Protein AF-A0A4Q4SYG2-F1 (afdb_monomer)

pLDDT: mean 74.65, std 12.67, range [45.31, 91.06]

Radius of gyration: 22.31 Å; Cα contacts (8 Å, |Δi|>4): 88; chains: 1; bounding box: 59×44×61 Å

Mean predicted aligned error: 13.7 Å

InterPro domains:
  IPR008509 Molybdate-anion transporter [PF05631] (95-233)
  IPR008509 Molybdate-anion transporter [PTHR23516] (96-233)
  IPR036259 MFS transporter superfamily [G3DSA:1.20.1250.20] (121-235)

Structure (mmCIF, N/CA/C/O backbone):
data_AF-A0A4Q4SYG2-F1
#
_entry.id   AF-A0A4Q4SYG2-F1
#
loop_
_atom_site.group_PDB
_atom_site.id
_atom_site.type_symbol
_atom_site.label_atom_id
_atom_site.label_alt_id
_atom_site.label_comp_id
_atom_site.label_asym_id
_atom_site.label_entity_id
_atom_site.label_seq_id
_atom_site.pdbx_PDB_ins_code
_atom_site.Cartn_x
_atom_site.Cartn_y
_atom_site.Cartn_z
_atom_site.occupancy
_atom_site.B_iso_or_equiv
_atom_site.auth_seq_id
_atom_site.auth_comp_id
_atom_site.auth_asym_id
_atom_site.auth_atom_id
_atom_site.pdbx_PDB_model_num
ATOM 1 N N . MET A 1 1 ? 4.544 -5.107 32.831 1.00 51.09 1 MET A N 1
ATOM 2 C CA . MET A 1 1 ? 4.918 -3.850 32.145 1.00 51.09 1 MET A CA 1
ATOM 3 C C . MET A 1 1 ? 6.385 -3.857 31.711 1.00 51.09 1 MET A C 1
ATOM 5 O O . MET A 1 1 ? 6.622 -3.696 30.524 1.00 51.09 1 MET A O 1
ATOM 9 N N . GLU A 1 2 ? 7.340 -4.154 32.603 1.00 59.34 2 GLU A N 1
ATOM 10 C CA . GLU A 1 2 ? 8.792 -4.247 32.305 1.00 59.34 2 GLU A CA 1
ATOM 11 C C . GLU A 1 2 ? 9.149 -5.135 31.091 1.00 59.34 2 GLU A C 1
ATOM 13 O O . GLU A 1 2 ? 9.908 -4.727 30.220 1.00 59.34 2 GLU A O 1
ATOM 18 N N . PHE A 1 3 ? 8.540 -6.322 30.969 1.00 60.56 3 PHE A N 1
ATOM 19 C CA . PHE A 1 3 ? 8.830 -7.277 29.885 1.00 60.56 3 PHE A CA 1
ATOM 20 C C . PHE A 1 3 ? 8.560 -6.725 28.472 1.00 60.56 3 PHE A C 1
ATOM 22 O O . PHE A 1 3 ? 9.329 -6.970 27.545 1.00 60.56 3 PHE A O 1
ATOM 29 N N . TYR A 1 4 ? 7.485 -5.948 28.305 1.00 52.03 4 TYR A N 1
ATOM 30 C CA . TYR A 1 4 ? 7.129 -5.358 27.011 1.00 52.03 4 TYR A CA 1
ATOM 31 C C . TYR A 1 4 ? 8.027 -4.176 26.657 1.00 52.03 4 TYR A C 1
ATOM 33 O O . TYR A 1 4 ? 8.391 -4.028 25.494 1.00 52.03 4 TYR A O 1
ATOM 41 N N . GLN A 1 5 ? 8.429 -3.373 27.648 1.00 62.12 5 GLN A N 1
ATOM 42 C CA . GLN A 1 5 ? 9.393 -2.301 27.414 1.00 62.12 5 GLN A CA 1
ATOM 43 C C . GLN A 1 5 ? 10.761 -2.860 27.026 1.00 62.12 5 GLN A C 1
ATOM 45 O O . GLN A 1 5 ? 11.327 -2.408 26.037 1.00 62.12 5 GLN A O 1
ATOM 50 N N . VAL A 1 6 ? 11.237 -3.908 27.706 1.00 80.62 6 VAL A N 1
ATOM 51 C CA . VAL A 1 6 ? 12.494 -4.584 27.350 1.00 80.62 6 VAL A CA 1
ATOM 52 C C . VAL A 1 6 ? 12.435 -5.158 25.932 1.00 80.62 6 VAL A C 1
ATOM 54 O O . VAL A 1 6 ? 13.347 -4.911 25.146 1.00 80.62 6 VAL A O 1
ATOM 57 N N . ASN A 1 7 ? 11.353 -5.849 25.554 1.00 64.44 7 ASN A N 1
ATOM 58 C CA . ASN A 1 7 ? 11.200 -6.365 24.189 1.00 64.44 7 ASN A CA 1
ATOM 59 C C . ASN A 1 7 ? 11.164 -5.250 23.139 1.00 64.44 7 ASN A C 1
ATOM 61 O O . ASN A 1 7 ? 11.813 -5.380 22.104 1.00 64.44 7 ASN A O 1
ATOM 65 N N . LEU A 1 8 ? 10.462 -4.144 23.405 1.00 69.75 8 LEU A N 1
ATOM 66 C CA . LEU A 1 8 ? 10.422 -2.990 22.506 1.00 69.75 8 LEU A CA 1
ATOM 67 C C . LEU A 1 8 ? 11.820 -2.373 22.336 1.00 69.75 8 LEU A C 1
ATOM 69 O O . LEU A 1 8 ? 12.249 -2.126 21.212 1.00 69.75 8 LEU A O 1
ATOM 73 N N . THR A 1 9 ? 12.562 -2.170 23.429 1.00 86.38 9 THR A N 1
ATOM 74 C CA . THR A 1 9 ? 13.923 -1.613 23.393 1.00 86.38 9 THR A CA 1
ATOM 75 C C . THR A 1 9 ? 14.886 -2.535 22.650 1.00 86.38 9 THR A C 1
ATOM 77 O O . THR A 1 9 ? 15.693 -2.062 21.848 1.00 86.38 9 THR A O 1
ATOM 80 N N . VAL A 1 10 ? 14.776 -3.850 22.843 1.00 88.06 10 VAL A N 1
ATOM 81 C CA . VAL A 1 10 ? 15.576 -4.838 22.108 1.00 88.06 10 VAL A CA 1
ATOM 82 C C . VAL A 1 10 ? 15.231 -4.812 20.619 1.00 88.06 10 VAL A C 1
ATOM 84 O O . VAL A 1 10 ? 16.135 -4.772 19.788 1.00 88.06 10 VAL A O 1
ATOM 87 N N . LEU A 1 11 ? 13.947 -4.754 20.254 1.00 73.12 11 LEU A N 1
ATOM 88 C CA . LEU A 1 11 ? 13.542 -4.705 18.848 1.00 73.12 11 LEU A CA 1
ATOM 89 C C . LEU A 1 11 ? 14.015 -3.418 18.164 1.00 73.12 11 LEU A C 1
ATOM 91 O O . LEU A 1 11 ? 14.523 -3.472 17.046 1.00 73.12 11 LEU A O 1
ATOM 95 N N . VAL A 1 12 ? 13.880 -2.268 18.828 1.00 86.50 12 VAL A N 1
ATOM 96 C CA . VAL A 1 12 ? 14.303 -0.966 18.291 1.00 86.50 12 VAL A CA 1
ATOM 97 C C . VAL A 1 12 ? 15.818 -0.920 18.116 1.00 86.50 12 VAL A C 1
ATOM 99 O O . VAL A 1 12 ? 16.297 -0.502 17.063 1.00 86.50 12 VAL A O 1
ATOM 102 N N . THR A 1 13 ? 16.583 -1.400 19.098 1.00 89.12 13 THR A N 1
ATOM 103 C CA . THR A 1 13 ? 18.052 -1.440 19.006 1.00 89.12 13 THR A CA 1
ATOM 104 C C . THR A 1 13 ? 18.533 -2.436 17.950 1.00 89.12 13 THR A C 1
ATOM 106 O O . THR A 1 13 ? 19.443 -2.110 17.191 1.00 89.12 13 THR A O 1
ATOM 109 N N . ALA A 1 14 ? 17.885 -3.597 17.814 1.00 83.94 14 ALA A N 1
ATOM 110 C CA . ALA A 1 14 ? 18.192 -4.572 16.769 1.00 83.94 14 ALA A CA 1
ATOM 111 C C . ALA A 1 14 ? 17.875 -4.045 15.359 1.00 83.94 14 ALA A C 1
ATOM 113 O O . ALA A 1 14 ? 18.695 -4.195 14.455 1.00 83.94 14 ALA A O 1
ATOM 114 N N . ASN A 1 15 ? 16.728 -3.384 15.164 1.00 73.44 15 ASN A N 1
ATOM 115 C CA . ASN A 1 15 ? 16.368 -2.786 13.874 1.00 73.44 15 ASN A CA 1
ATOM 116 C C . ASN A 1 15 ? 17.287 -1.610 13.522 1.00 73.44 15 ASN A C 1
ATOM 118 O O . ASN A 1 15 ? 17.758 -1.526 12.390 1.00 73.44 15 ASN A O 1
ATOM 122 N N . ALA A 1 16 ? 17.615 -0.747 14.489 1.00 86.00 16 ALA A N 1
ATOM 123 C CA . ALA A 1 16 ? 18.576 0.338 14.290 1.00 86.00 16 ALA A CA 1
ATOM 124 C C . ALA A 1 16 ? 19.977 -0.197 13.949 1.00 86.00 16 ALA A C 1
ATOM 126 O O . ALA A 1 16 ? 20.642 0.331 13.058 1.00 86.00 16 ALA A O 1
ATOM 127 N N . TYR A 1 17 ? 20.407 -1.279 14.607 1.00 88.38 17 TYR A N 1
ATOM 128 C CA . TYR A 1 17 ? 21.672 -1.951 14.318 1.00 88.38 17 TYR A CA 1
ATOM 129 C C . TYR A 1 17 ? 21.686 -2.582 12.924 1.00 88.38 17 TYR A C 1
ATOM 131 O O . TYR A 1 17 ? 22.654 -2.406 12.188 1.00 88.38 17 TYR A O 1
ATOM 139 N N . LEU A 1 18 ? 20.615 -3.274 12.528 1.00 79.69 18 LEU A N 1
ATOM 140 C CA . LEU A 1 18 ? 20.487 -3.853 11.190 1.00 79.69 18 LEU A CA 1
ATOM 141 C C . LEU A 1 18 ? 20.490 -2.777 10.105 1.00 79.69 18 LEU A C 1
ATOM 143 O O . LEU A 1 18 ? 21.159 -2.948 9.091 1.00 79.69 18 LEU A O 1
ATOM 147 N N . LEU A 1 19 ? 19.815 -1.652 10.338 1.00 77.12 19 LEU A N 1
ATOM 148 C CA . LEU A 1 19 ? 19.775 -0.528 9.405 1.00 77.12 19 LEU A CA 1
ATOM 149 C C . LEU A 1 19 ? 21.152 0.146 9.287 1.00 77.12 19 LEU A C 1
ATOM 151 O O . LEU A 1 19 ? 21.619 0.418 8.180 1.00 77.12 19 LEU A O 1
ATOM 155 N N . TYR A 1 20 ? 21.863 0.316 10.407 1.00 83.38 20 TYR A N 1
ATOM 156 C CA . TYR A 1 20 ? 23.254 0.778 10.422 1.00 83.38 20 TYR A CA 1
ATOM 157 C C . TYR A 1 20 ? 24.200 -0.199 9.701 1.00 83.38 20 TYR A C 1
ATOM 159 O O . TYR A 1 20 ? 25.066 0.206 8.920 1.00 83.38 20 TYR A O 1
ATOM 167 N N . TRP A 1 21 ? 24.021 -1.501 9.915 1.00 76.81 21 TRP A N 1
ATOM 168 C CA . TRP A 1 21 ? 24.811 -2.545 9.269 1.00 76.81 21 TRP A CA 1
ATOM 169 C C . TRP A 1 21 ? 24.549 -2.614 7.761 1.00 76.81 21 TRP A C 1
ATOM 171 O O . TRP A 1 21 ? 25.478 -2.735 6.967 1.00 76.81 21 TRP A O 1
ATOM 181 N N . GLN A 1 22 ? 23.296 -2.461 7.340 1.00 78.44 22 GLN A N 1
ATOM 182 C CA . GLN A 1 22 ? 22.918 -2.428 5.932 1.00 78.44 22 GLN A CA 1
ATOM 183 C C . GLN A 1 22 ? 23.476 -1.182 5.233 1.00 78.44 22 GLN A C 1
ATOM 185 O O . GLN A 1 22 ? 23.993 -1.288 4.122 1.00 78.44 22 GLN A O 1
ATOM 190 N N . HIS A 1 23 ? 23.472 -0.027 5.906 1.00 72.50 23 HIS A N 1
ATOM 191 C CA . HIS A 1 23 ? 24.075 1.204 5.390 1.00 72.50 23 HIS A CA 1
ATOM 192 C C . HIS A 1 23 ? 25.607 1.094 5.264 1.00 72.50 23 HIS A C 1
ATOM 194 O O . HIS A 1 23 ? 26.197 1.549 4.287 1.00 72.50 23 HIS A O 1
ATOM 200 N N . THR A 1 24 ? 26.268 0.434 6.218 1.00 69.44 24 THR A N 1
ATOM 201 C CA . THR A 1 24 ? 27.732 0.233 6.201 1.00 69.44 24 THR A CA 1
ATOM 202 C C . THR A 1 24 ? 28.194 -0.896 5.275 1.00 69.44 24 THR A C 1
ATOM 204 O O . THR A 1 24 ? 29.362 -0.925 4.877 1.00 69.44 24 THR A O 1
ATOM 207 N N . LYS A 1 25 ? 27.307 -1.825 4.902 1.00 60.25 25 LYS A N 1
ATOM 208 C CA . LYS A 1 25 ? 27.590 -2.873 3.911 1.00 60.25 25 LYS A CA 1
ATOM 209 C C . LYS A 1 25 ? 27.280 -2.411 2.484 1.00 60.25 25 LYS A C 1
ATOM 211 O O . LYS A 1 25 ? 28.097 -2.642 1.601 1.00 60.25 25 LYS A O 1
ATOM 216 N N . GLY A 1 26 ? 26.199 -1.651 2.287 1.00 48.34 26 GLY A N 1
ATOM 217 C CA . GLY A 1 26 ? 25.858 -1.038 0.997 1.00 48.34 26 GLY A CA 1
ATOM 218 C C . GLY A 1 26 ? 26.897 -0.029 0.491 1.00 48.34 26 GLY A C 1
ATOM 219 O O . GLY A 1 26 ? 27.060 0.124 -0.718 1.00 48.34 26 GLY A O 1
ATOM 220 N N . GLY A 1 27 ? 27.662 0.603 1.391 1.00 52.47 27 GLY A N 1
ATOM 221 C CA . GLY A 1 27 ? 28.794 1.457 1.013 1.00 52.47 27 GLY A CA 1
ATOM 222 C C . GLY A 1 27 ? 29.938 0.702 0.325 1.00 52.47 27 GLY A C 1
ATOM 223 O O . GLY A 1 27 ? 30.494 1.209 -0.640 1.00 52.47 27 GLY A O 1
ATOM 224 N N . ARG A 1 28 ? 30.241 -0.536 0.746 1.00 51.88 28 ARG A N 1
ATOM 225 C CA . ARG A 1 28 ? 31.356 -1.329 0.189 1.00 51.88 28 ARG A CA 1
ATOM 226 C C . ARG A 1 28 ? 31.071 -1.884 -1.208 1.00 51.88 28 ARG A C 1
ATOM 228 O O . ARG A 1 28 ? 31.974 -1.912 -2.038 1.00 51.88 28 ARG A O 1
ATOM 235 N N . ASP A 1 29 ? 29.822 -2.256 -1.481 1.00 51.22 29 ASP A N 1
ATOM 236 C CA . ASP A 1 29 ? 29.404 -2.712 -2.815 1.00 51.22 29 ASP A CA 1
ATOM 237 C C . ASP A 1 29 ? 29.303 -1.533 -3.805 1.00 51.22 29 ASP A C 1
ATOM 239 O O . ASP A 1 29 ? 29.643 -1.665 -4.980 1.00 51.22 29 ASP A O 1
ATOM 243 N N . THR A 1 30 ? 28.915 -0.350 -3.308 1.00 51.22 30 THR A N 1
ATOM 244 C CA . THR A 1 30 ? 28.865 0.894 -4.094 1.00 51.22 30 THR A CA 1
ATOM 245 C C . THR A 1 30 ? 30.270 1.382 -4.457 1.00 51.22 30 THR A C 1
ATOM 247 O O . THR A 1 30 ? 30.496 1.771 -5.596 1.00 51.22 30 THR A O 1
ATOM 250 N N . GLU A 1 31 ? 31.237 1.315 -3.539 1.00 50.56 31 GLU A N 1
ATOM 251 C CA . GLU A 1 31 ? 32.626 1.734 -3.787 1.00 50.56 31 GLU A CA 1
ATOM 252 C C . GLU A 1 31 ? 33.322 0.839 -4.829 1.00 50.56 31 GLU A C 1
ATOM 254 O O . GLU A 1 31 ? 34.005 1.348 -5.714 1.00 50.56 31 GLU A O 1
ATOM 259 N N . SER A 1 32 ? 33.055 -0.475 -4.823 1.00 47.28 32 SER A N 1
ATOM 260 C CA . SER A 1 32 ? 33.573 -1.397 -5.848 1.00 47.28 32 SER A CA 1
ATOM 261 C C . SER A 1 32 ? 32.922 -1.199 -7.226 1.00 47.28 32 SER A C 1
ATOM 263 O O . SER A 1 32 ? 33.597 -1.363 -8.237 1.00 47.28 32 SER A O 1
ATOM 265 N N . GLN A 1 33 ? 31.637 -0.821 -7.292 1.00 48.00 33 GLN A N 1
ATOM 266 C CA . GLN A 1 33 ? 30.972 -0.467 -8.556 1.00 48.00 33 GLN A CA 1
ATOM 267 C C . GLN A 1 33 ? 31.364 0.923 -9.074 1.00 48.00 33 GLN A C 1
ATOM 269 O O . GLN A 1 33 ? 31.366 1.141 -10.284 1.00 48.00 33 GLN A O 1
ATOM 274 N N . LEU A 1 34 ? 31.692 1.875 -8.195 1.00 52.06 34 LEU A N 1
ATOM 275 C CA . LEU A 1 34 ? 32.121 3.219 -8.589 1.00 52.06 34 LEU A CA 1
ATOM 276 C C . LEU A 1 34 ? 33.483 3.195 -9.296 1.00 52.06 34 LEU A C 1
ATOM 278 O O . LEU A 1 34 ? 33.629 3.893 -10.296 1.00 52.06 34 LEU A O 1
ATOM 282 N N . VAL A 1 35 ? 34.412 2.336 -8.857 1.00 53.38 35 VAL A N 1
ATOM 283 C CA . VAL A 1 35 ? 35.743 2.175 -9.476 1.00 53.38 35 VAL A CA 1
ATOM 284 C C . VAL A 1 35 ? 35.659 1.561 -10.883 1.00 53.38 35 VAL A C 1
ATOM 286 O O . VAL A 1 35 ? 36.328 2.041 -11.795 1.00 53.38 35 VAL A O 1
ATOM 289 N N . ASP A 1 36 ? 34.780 0.577 -11.113 1.00 47.84 36 ASP A N 1
ATOM 290 C CA . ASP A 1 36 ? 34.561 0.004 -12.458 1.00 47.84 36 ASP A CA 1
ATOM 291 C C . ASP A 1 36 ? 33.771 0.948 -13.384 1.00 47.84 36 ASP A C 1
ATOM 293 O O . ASP A 1 36 ? 33.912 0.923 -14.608 1.00 47.84 36 ASP A O 1
ATOM 297 N N . SER A 1 37 ? 32.936 1.814 -12.807 1.00 46.69 37 SER A N 1
ATOM 298 C CA . SER A 1 37 ? 32.061 2.723 -13.546 1.00 46.69 37 SER A CA 1
ATOM 299 C C . SER A 1 37 ? 32.704 4.091 -13.835 1.00 46.69 37 SER A C 1
ATOM 301 O O . SER A 1 37 ? 32.174 4.849 -14.652 1.00 46.69 37 SER A O 1
ATOM 303 N N . GLU A 1 38 ? 33.821 4.443 -13.191 1.00 47.41 38 GLU A N 1
ATOM 304 C CA . GLU A 1 38 ? 34.594 5.667 -13.473 1.00 47.41 38 GLU A CA 1
ATOM 305 C C . GLU A 1 38 ? 35.267 5.631 -14.852 1.00 47.41 38 GLU A C 1
ATOM 307 O O . GLU A 1 38 ? 35.451 6.675 -15.472 1.00 47.41 38 GLU A O 1
ATOM 312 N N . ASN A 1 39 ? 35.548 4.438 -15.386 1.00 47.34 39 ASN A N 1
ATOM 313 C CA . ASN A 1 39 ? 36.277 4.296 -16.646 1.00 47.34 39 ASN A CA 1
ATOM 314 C C . ASN A 1 39 ? 35.406 4.443 -17.911 1.00 47.34 39 ASN A C 1
ATOM 316 O O . ASN A 1 39 ? 35.956 4.448 -19.012 1.00 47.34 39 ASN A O 1
ATOM 320 N N . HIS A 1 40 ? 34.069 4.560 -17.800 1.00 49.78 40 HIS A N 1
ATOM 321 C CA . HIS A 1 40 ? 33.210 4.531 -18.997 1.00 49.78 40 HIS A CA 1
ATOM 322 C C . HIS A 1 40 ? 31.978 5.451 -19.065 1.00 49.78 40 HIS A C 1
ATOM 324 O O . HIS A 1 40 ? 31.253 5.369 -20.052 1.00 49.78 40 HIS A O 1
ATOM 330 N N . GLY A 1 41 ? 31.701 6.352 -18.117 1.00 45.31 41 GLY A N 1
ATOM 331 C CA . GLY A 1 41 ? 30.428 7.091 -18.189 1.00 45.31 41 GLY A CA 1
ATOM 332 C C . GLY A 1 41 ? 30.350 8.343 -17.339 1.00 45.31 41 GLY A C 1
ATOM 333 O O . GLY A 1 41 ? 29.711 8.333 -16.290 1.00 45.31 41 GLY A O 1
ATOM 334 N N . VAL A 1 42 ? 30.974 9.426 -17.799 1.00 49.91 42 VAL A N 1
ATOM 335 C CA . VAL A 1 42 ? 30.906 10.730 -17.118 1.00 49.91 42 VAL A CA 1
ATOM 336 C C . VAL A 1 42 ? 29.753 11.603 -17.645 1.00 49.91 42 VAL A C 1
ATOM 338 O O . VAL A 1 42 ? 29.268 12.450 -16.905 1.00 49.91 42 VAL A O 1
ATOM 341 N N . GLU A 1 43 ? 29.212 11.346 -18.843 1.00 48.34 43 GLU A N 1
ATOM 342 C CA . GLU A 1 43 ? 28.102 12.151 -19.398 1.00 48.34 43 GLU A CA 1
ATOM 343 C C . GLU A 1 43 ? 26.697 11.525 -19.236 1.00 48.34 43 GLU A C 1
ATOM 345 O O . GLU A 1 43 ? 25.726 12.264 -19.128 1.00 48.34 43 GLU A O 1
ATOM 350 N N . ASP A 1 44 ? 26.563 10.198 -19.100 1.00 53.59 44 ASP A N 1
ATOM 351 C CA . ASP A 1 44 ? 25.251 9.505 -19.102 1.00 53.59 44 ASP A CA 1
ATOM 352 C C . ASP A 1 44 ? 24.630 9.303 -17.692 1.00 53.59 44 ASP A C 1
ATOM 354 O O . ASP A 1 44 ? 23.419 9.170 -17.517 1.00 53.59 44 ASP A O 1
ATOM 358 N N . LYS A 1 45 ? 25.432 9.336 -16.616 1.00 54.66 45 LYS A N 1
ATOM 359 C CA . LYS A 1 45 ? 24.949 9.027 -15.249 1.00 54.66 45 LYS A CA 1
ATOM 360 C C . LYS A 1 45 ? 23.948 10.047 -14.697 1.00 54.66 45 LYS A C 1
ATOM 362 O O . LYS A 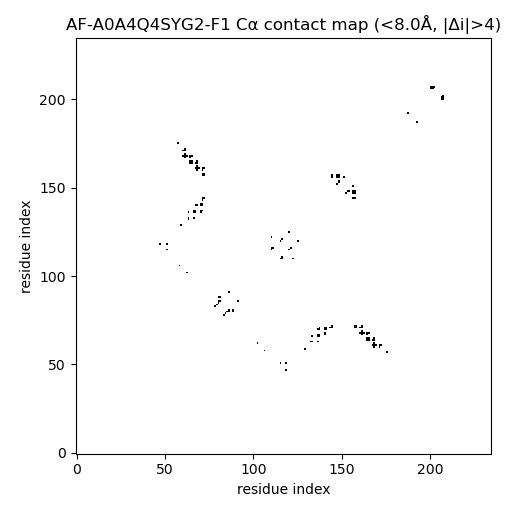1 45 ? 23.041 9.678 -13.947 1.00 54.66 45 LYS A O 1
ATOM 367 N N . GLY A 1 46 ? 24.098 11.328 -15.038 1.00 56.56 46 GLY A N 1
ATOM 368 C CA . GLY A 1 46 ? 23.240 12.398 -14.516 1.00 56.56 46 GLY A CA 1
ATOM 369 C C . GLY A 1 46 ? 21.777 12.256 -14.949 1.00 56.56 46 GLY A C 1
ATOM 370 O O . GLY A 1 46 ? 20.865 12.456 -14.140 1.00 56.56 46 GLY A O 1
ATOM 371 N N . GLU A 1 47 ? 21.557 11.842 -16.197 1.00 59.03 47 GLU A N 1
ATOM 372 C CA . GLU A 1 47 ? 20.228 11.698 -16.791 1.00 59.03 47 GLU A CA 1
ATOM 373 C C . GLU A 1 47 ? 19.484 10.477 -16.228 1.00 59.03 47 GLU A C 1
ATOM 375 O O . GLU A 1 47 ? 18.321 10.584 -15.816 1.00 59.03 47 GLU A O 1
ATOM 380 N N . HIS A 1 48 ? 20.180 9.344 -16.070 1.00 61.81 48 HIS A N 1
ATOM 381 C CA . HIS A 1 48 ? 19.616 8.138 -15.451 1.00 61.81 48 HIS A CA 1
ATOM 382 C C . HIS A 1 48 ? 19.261 8.345 -13.975 1.00 61.81 48 HIS A C 1
ATOM 384 O O . HIS A 1 48 ? 18.190 7.928 -13.524 1.00 61.81 48 HIS A O 1
ATOM 390 N N . HIS A 1 49 ? 20.105 9.043 -13.205 1.00 63.69 49 HIS A N 1
ATOM 391 C CA . HIS A 1 49 ? 19.821 9.342 -11.797 1.00 63.69 49 HIS A CA 1
ATOM 392 C C . HIS A 1 49 ? 18.622 10.283 -11.618 1.00 63.69 49 HIS A C 1
ATOM 394 O O . HIS A 1 49 ? 17.799 10.062 -10.720 1.00 63.69 49 HIS A O 1
ATOM 400 N N . ALA A 1 50 ? 18.493 11.306 -12.466 1.00 67.00 50 ALA A N 1
ATOM 401 C CA . ALA A 1 50 ? 17.366 12.233 -12.428 1.00 67.00 50 ALA A CA 1
ATOM 402 C C . ALA A 1 50 ? 16.049 11.545 -12.822 1.00 67.00 50 ALA A C 1
ATOM 404 O O . ALA A 1 50 ? 15.040 11.697 -12.126 1.00 67.00 50 ALA A O 1
ATOM 405 N N . THR A 1 51 ? 16.074 10.725 -13.875 1.00 67.62 51 THR A N 1
ATOM 406 C CA . THR A 1 51 ? 14.917 9.951 -14.354 1.00 67.62 51 THR A CA 1
ATOM 407 C C . THR A 1 51 ? 14.420 8.975 -13.289 1.00 67.62 51 THR A C 1
ATOM 409 O O . THR A 1 51 ? 13.228 8.932 -12.976 1.00 67.62 51 THR A O 1
ATOM 412 N N . ARG A 1 52 ? 15.349 8.271 -12.637 1.00 68.06 52 ARG A N 1
ATOM 413 C CA . ARG A 1 52 ? 15.086 7.359 -11.518 1.00 68.06 52 ARG A CA 1
ATOM 414 C C . ARG A 1 52 ? 14.465 8.061 -10.315 1.00 68.06 52 ARG A C 1
ATOM 416 O O . ARG A 1 52 ? 13.467 7.586 -9.779 1.00 68.06 52 ARG A O 1
ATOM 423 N N . ARG A 1 53 ? 15.022 9.203 -9.896 1.00 69.06 53 ARG A N 1
ATOM 424 C CA . ARG A 1 53 ? 14.500 9.980 -8.760 1.00 69.06 53 ARG A CA 1
ATOM 425 C C . ARG A 1 53 ? 13.109 10.532 -9.054 1.00 69.06 53 ARG A C 1
ATOM 427 O O . ARG A 1 53 ? 12.243 10.491 -8.186 1.00 69.06 53 ARG A O 1
ATOM 434 N N . ARG A 1 54 ? 12.885 11.026 -10.271 1.00 71.69 54 ARG A N 1
ATOM 435 C CA . ARG A 1 54 ? 11.584 11.547 -10.695 1.00 71.69 54 ARG A CA 1
ATOM 436 C C . ARG A 1 54 ? 10.526 10.448 -10.719 1.00 71.69 54 ARG A C 1
ATOM 438 O O . ARG A 1 54 ? 9.440 10.669 -10.203 1.00 71.69 54 ARG A O 1
ATOM 445 N N . PHE A 1 55 ? 10.863 9.262 -11.229 1.00 73.56 55 PHE A N 1
ATOM 446 C CA . PHE A 1 55 ? 10.000 8.079 -11.159 1.00 73.56 55 PHE A CA 1
ATOM 447 C C . PHE A 1 55 ? 9.664 7.706 -9.709 1.00 73.56 55 PHE A C 1
ATOM 449 O O . PHE A 1 55 ? 8.489 7.611 -9.360 1.00 73.56 55 PHE A O 1
ATOM 456 N N . GLN A 1 56 ? 10.681 7.576 -8.852 1.00 74.00 56 GLN A N 1
ATOM 457 C CA . GLN A 1 56 ? 10.484 7.252 -7.440 1.00 74.00 56 GLN A CA 1
ATOM 458 C C . GLN A 1 56 ? 9.574 8.276 -6.757 1.00 74.00 56 GLN A C 1
ATOM 460 O O . GLN A 1 56 ? 8.613 7.893 -6.105 1.00 74.00 56 GLN A O 1
ATOM 465 N N . MET A 1 57 ? 9.814 9.575 -6.938 1.00 72.44 57 MET A N 1
ATOM 466 C CA . MET A 1 57 ? 8.974 10.612 -6.331 1.00 72.44 57 MET A CA 1
ATOM 467 C C . MET A 1 57 ? 7.538 10.572 -6.870 1.00 72.44 57 MET A C 1
ATOM 469 O O . MET A 1 57 ? 6.594 10.613 -6.087 1.00 72.44 57 MET A O 1
ATOM 473 N N . ASN A 1 58 ? 7.364 10.414 -8.181 1.00 79.06 58 ASN A N 1
ATOM 474 C CA . ASN A 1 58 ? 6.051 10.334 -8.818 1.00 79.06 58 ASN A CA 1
ATOM 475 C C . ASN A 1 58 ? 5.203 9.157 -8.312 1.00 79.06 58 ASN A C 1
ATOM 477 O O . ASN A 1 58 ? 3.991 9.303 -8.187 1.00 79.06 58 ASN A O 1
ATOM 481 N N . PHE A 1 59 ? 5.827 8.019 -8.001 1.00 82.44 59 PHE A N 1
ATOM 482 C CA . PHE A 1 59 ? 5.142 6.851 -7.448 1.00 82.44 59 PHE A CA 1
ATOM 483 C C . PHE A 1 59 ? 4.957 6.942 -5.923 1.00 82.44 59 PHE A C 1
ATOM 485 O O . PHE A 1 59 ? 3.862 6.718 -5.407 1.00 82.44 59 PHE A O 1
ATOM 492 N N . PHE A 1 60 ? 6.007 7.305 -5.180 1.00 84.06 60 PHE A N 1
ATOM 493 C CA . PHE A 1 60 ? 5.978 7.273 -3.717 1.00 84.06 60 PHE A CA 1
ATOM 494 C C . PHE A 1 60 ? 5.093 8.359 -3.103 1.00 84.06 60 PHE A C 1
ATOM 496 O O . PHE A 1 60 ? 4.512 8.109 -2.056 1.00 84.06 60 PHE A O 1
ATOM 503 N N . PHE A 1 61 ? 4.936 9.536 -3.717 1.00 85.69 61 PHE A N 1
ATOM 504 C CA . PHE A 1 61 ? 4.041 10.566 -3.169 1.00 85.69 61 PHE A CA 1
ATOM 505 C C . PHE A 1 61 ? 2.570 10.133 -3.080 1.00 85.69 61 PHE A C 1
ATOM 507 O O . PHE A 1 61 ? 2.010 10.196 -1.981 1.00 85.69 61 PHE A O 1
ATOM 514 N N . PRO A 1 62 ? 1.921 9.693 -4.176 1.00 85.81 62 PRO A N 1
ATOM 515 C CA . PRO A 1 62 ? 0.546 9.214 -4.098 1.00 85.81 62 PRO A CA 1
ATOM 516 C C . PRO A 1 62 ? 0.429 7.955 -3.232 1.00 85.81 62 PRO A C 1
ATOM 518 O O . PRO A 1 62 ? -0.534 7.841 -2.476 1.00 85.81 62 PRO A O 1
ATOM 521 N N . TYR A 1 63 ? 1.429 7.066 -3.268 1.00 87.75 63 TYR A N 1
ATOM 522 C CA . TYR A 1 63 ? 1.490 5.894 -2.393 1.00 87.75 63 TYR A CA 1
ATOM 523 C C . TYR A 1 63 ? 1.490 6.282 -0.906 1.00 87.75 63 TYR A C 1
ATOM 525 O O . TYR A 1 63 ? 0.653 5.803 -0.148 1.00 87.75 63 TYR A O 1
ATOM 533 N N . ILE A 1 64 ? 2.370 7.199 -0.487 1.00 89.25 64 ILE A N 1
ATOM 534 C CA . ILE A 1 64 ? 2.468 7.666 0.903 1.00 89.25 64 ILE A CA 1
ATOM 535 C C . ILE A 1 64 ? 1.144 8.257 1.374 1.00 89.25 64 ILE A C 1
ATOM 537 O O . ILE A 1 64 ? 0.732 7.969 2.489 1.00 89.25 64 ILE A O 1
ATOM 541 N N . LEU A 1 65 ? 0.467 9.061 0.551 1.00 87.25 65 LEU A N 1
ATOM 542 C CA . LEU A 1 65 ? -0.819 9.652 0.930 1.00 87.25 65 LEU A CA 1
ATOM 543 C C . LEU A 1 65 ? -1.930 8.608 1.069 1.00 87.25 65 LEU A C 1
ATOM 545 O O . LEU A 1 65 ? -2.712 8.688 2.014 1.00 87.25 65 LEU A O 1
ATOM 549 N N . ALA A 1 66 ? -1.992 7.634 0.160 1.00 87.06 66 ALA A N 1
ATOM 550 C CA . ALA A 1 66 ? -2.972 6.554 0.231 1.00 87.06 66 ALA A CA 1
ATOM 551 C C . ALA A 1 66 ? -2.746 5.672 1.468 1.00 87.06 66 ALA A C 1
ATOM 553 O O . ALA A 1 66 ? -3.680 5.385 2.214 1.00 87.06 66 ALA A O 1
ATOM 554 N N . VAL A 1 67 ? -1.490 5.315 1.733 1.00 88.00 67 VAL A N 1
ATOM 555 C CA . VAL A 1 67 ? -1.090 4.537 2.910 1.00 88.00 67 VAL A CA 1
ATOM 556 C C . VAL A 1 67 ? -1.301 5.338 4.195 1.00 88.00 67 VAL A C 1
ATOM 558 O O . VAL A 1 67 ? -1.791 4.801 5.183 1.00 88.00 67 VAL A O 1
ATOM 561 N N . ALA A 1 68 ? -1.015 6.641 4.188 1.00 87.25 68 ALA A N 1
ATOM 562 C CA . ALA A 1 68 ? -1.263 7.512 5.330 1.00 87.25 68 ALA A CA 1
ATOM 563 C C . ALA A 1 68 ? -2.751 7.595 5.666 1.00 87.25 68 ALA A C 1
ATOM 565 O O . ALA A 1 68 ? -3.086 7.557 6.847 1.00 87.25 68 ALA A O 1
ATOM 566 N N . ALA A 1 69 ? -3.622 7.682 4.656 1.00 86.06 69 ALA A N 1
ATOM 567 C CA . ALA A 1 69 ? -5.064 7.684 4.853 1.00 86.06 69 ALA A CA 1
ATOM 568 C C . ALA A 1 69 ? -5.542 6.382 5.508 1.00 86.06 69 ALA A C 1
ATOM 570 O O . ALA A 1 69 ? -6.316 6.446 6.461 1.00 86.06 69 ALA A O 1
ATOM 571 N N . ASP A 1 70 ? -5.041 5.229 5.050 1.00 86.25 70 ASP A N 1
ATOM 572 C CA . ASP A 1 70 ? -5.374 3.919 5.619 1.00 86.25 70 ASP A CA 1
ATOM 573 C C . ASP A 1 70 ? -4.917 3.791 7.080 1.00 86.25 70 ASP A C 1
ATOM 575 O O . ASP A 1 70 ? -5.720 3.488 7.965 1.00 86.25 70 ASP A O 1
ATOM 579 N N . TRP A 1 71 ? -3.662 4.141 7.374 1.00 86.19 71 TRP A N 1
ATOM 580 C CA . TRP A 1 71 ? -3.135 4.092 8.740 1.00 86.19 71 TRP A CA 1
ATOM 581 C C . TRP A 1 71 ? -3.805 5.085 9.689 1.00 86.19 71 TRP A C 1
ATOM 583 O O . TRP A 1 71 ? -3.943 4.788 10.872 1.00 86.19 71 TRP A O 1
ATOM 593 N N . LEU A 1 72 ? -4.250 6.243 9.197 1.00 83.38 72 LEU A N 1
ATOM 594 C CA . LEU A 1 72 ? -4.895 7.261 10.028 1.00 83.38 72 LEU A CA 1
ATOM 595 C C . LEU A 1 72 ? -6.293 6.831 10.496 1.00 83.38 72 LEU A C 1
ATOM 597 O O . LEU A 1 72 ? -6.702 7.159 11.607 1.00 83.38 72 LEU A O 1
ATOM 601 N N . GLN A 1 73 ? -7.019 6.072 9.671 1.00 76.69 73 GLN A N 1
ATOM 602 C CA . GLN A 1 73 ? -8.322 5.512 10.040 1.00 76.69 73 GLN A CA 1
ATOM 603 C C . GLN A 1 73 ? -8.221 4.131 10.711 1.00 76.69 73 GLN A C 1
ATOM 605 O O . GLN A 1 73 ? -9.157 3.736 11.404 1.00 76.69 73 GLN A O 1
ATOM 610 N N . SER A 1 74 ? -7.106 3.409 10.538 1.00 77.69 74 SER A N 1
ATOM 611 C CA . SER A 1 74 ? -6.912 2.016 10.979 1.00 77.69 74 SER A CA 1
ATOM 612 C C . SER A 1 74 ? -7.319 1.731 12.441 1.00 77.69 74 SER A C 1
ATOM 614 O O . SER A 1 74 ? -8.091 0.792 12.659 1.00 77.69 74 SER A O 1
ATOM 616 N N . PRO A 1 75 ? -6.959 2.560 13.448 1.00 69.06 75 PRO A N 1
ATOM 617 C CA . PRO A 1 75 ? -7.337 2.311 14.846 1.00 69.06 75 PRO A CA 1
ATOM 618 C C . PRO A 1 75 ? -8.847 2.399 15.108 1.00 69.06 75 PRO A C 1
ATOM 620 O O . PRO A 1 75 ? -9.375 1.750 16.011 1.00 69.06 75 PRO A O 1
ATOM 623 N N . HIS A 1 76 ? -9.555 3.207 14.318 1.00 66.38 76 HIS A N 1
ATOM 624 C CA . HIS A 1 76 ? -10.974 3.510 14.508 1.00 66.38 76 HIS A CA 1
ATOM 625 C C . HIS A 1 76 ? -11.876 2.754 13.534 1.00 66.38 76 HIS A C 1
ATOM 627 O O . HIS A 1 76 ? -13.081 2.640 13.768 1.00 66.38 76 HIS A O 1
ATOM 633 N N . ILE A 1 77 ? -11.299 2.197 12.468 1.00 67.19 77 ILE A N 1
ATOM 634 C CA . ILE A 1 77 ? -12.019 1.504 11.406 1.00 67.19 77 ILE A CA 1
ATOM 635 C C . ILE A 1 77 ? -12.808 0.320 11.965 1.00 67.19 77 ILE A C 1
ATOM 637 O O . ILE A 1 77 ? -13.995 0.185 11.677 1.00 67.19 77 ILE A O 1
ATOM 641 N N . TYR A 1 78 ? -12.198 -0.489 12.837 1.00 59.22 78 TYR A N 1
ATOM 642 C CA . TYR A 1 78 ? -12.856 -1.670 13.396 1.00 59.22 78 TYR A CA 1
ATOM 643 C C . TYR A 1 78 ? -14.039 -1.292 14.291 1.00 59.22 78 TYR A C 1
ATOM 645 O O . TYR A 1 78 ? -15.114 -1.882 14.188 1.00 59.22 78 TYR A O 1
ATOM 653 N N . ALA A 1 79 ? -13.862 -0.273 15.136 1.00 61.75 79 ALA A N 1
ATOM 654 C CA . ALA A 1 79 ? -14.913 0.192 16.028 1.00 61.75 79 ALA A CA 1
ATOM 655 C C . ALA A 1 79 ? -16.112 0.742 15.235 1.00 61.75 79 ALA A C 1
ATOM 657 O O . ALA A 1 79 ? -17.249 0.350 15.482 1.00 61.75 79 ALA A O 1
ATOM 658 N N . VAL A 1 80 ? -15.866 1.573 14.222 1.00 63.78 80 VAL A N 1
ATOM 659 C CA . VAL A 1 80 ? -16.936 2.165 13.407 1.00 63.78 80 VAL A CA 1
ATOM 660 C C . VAL A 1 80 ? -17.628 1.115 12.528 1.00 63.78 80 VAL A C 1
ATOM 662 O O . VAL A 1 80 ? -18.859 1.057 12.481 1.00 63.78 80 VAL A O 1
ATOM 665 N N . TYR A 1 81 ? -16.877 0.233 11.860 1.00 61.56 81 TYR A N 1
ATOM 666 C CA . TYR A 1 81 ? -17.474 -0.785 10.987 1.00 61.56 81 TYR A CA 1
ATOM 667 C C . TYR A 1 81 ? -18.330 -1.796 11.751 1.00 61.56 81 TYR A C 1
ATOM 669 O O . TYR A 1 81 ? -19.411 -2.152 11.276 1.00 61.56 81 TYR A O 1
ATOM 677 N N . LYS A 1 82 ? -17.878 -2.218 12.937 1.00 56.47 82 LYS A N 1
ATOM 678 C CA . LYS A 1 82 ? -18.574 -3.212 13.756 1.00 56.47 82 LYS A CA 1
ATOM 679 C C . LYS A 1 82 ? -19.740 -2.630 14.548 1.00 56.47 82 LYS A C 1
ATOM 681 O O . LYS A 1 82 ? -20.795 -3.256 14.595 1.00 56.47 82 LYS A O 1
ATOM 686 N N . PHE A 1 83 ? -19.561 -1.468 15.178 1.00 60.03 83 PHE A N 1
ATOM 687 C CA . PHE A 1 83 ? -20.552 -0.932 16.116 1.00 60.03 83 PHE A CA 1
ATOM 688 C C . PHE A 1 83 ? -21.544 0.043 15.476 1.00 60.03 83 PHE A C 1
ATOM 690 O O . PHE A 1 83 ? -22.676 0.115 15.944 1.00 60.03 83 PHE A O 1
ATOM 697 N N . GLU A 1 84 ? -21.171 0.750 14.404 1.00 62.56 84 GLU A N 1
ATOM 698 C CA . GLU A 1 84 ? -22.052 1.759 13.795 1.00 62.56 84 GLU A CA 1
ATOM 699 C C . GLU A 1 84 ? -22.677 1.311 12.473 1.00 62.56 84 GLU A C 1
ATOM 701 O O . GLU A 1 84 ? -23.846 1.603 12.225 1.00 62.56 84 GLU A O 1
ATOM 706 N N . LYS A 1 85 ? -21.923 0.618 11.607 1.00 63.81 85 LYS A N 1
ATOM 707 C CA . LYS A 1 85 ? -22.383 0.321 10.235 1.00 63.81 85 LYS A CA 1
ATOM 708 C C . LYS A 1 85 ? -22.791 -1.127 9.969 1.00 63.81 85 LYS A C 1
ATOM 710 O O . LYS A 1 85 ? -23.439 -1.370 8.954 1.00 63.81 85 LYS A O 1
ATOM 715 N N . GLY A 1 86 ? -22.427 -2.076 10.835 1.00 65.25 86 GLY A N 1
ATOM 716 C CA . GLY A 1 86 ? -22.782 -3.494 10.680 1.00 65.25 86 GLY A CA 1
ATOM 717 C C . GLY A 1 86 ? -22.306 -4.114 9.360 1.00 65.25 86 GLY A C 1
ATOM 718 O O . GLY A 1 86 ? -22.939 -5.032 8.842 1.00 65.25 86 GLY A O 1
ATOM 719 N N . ILE A 1 87 ? -21.228 -3.579 8.778 1.00 72.94 87 ILE A N 1
ATOM 720 C CA . ILE A 1 87 ? -20.715 -4.027 7.478 1.00 72.94 87 ILE A CA 1
ATOM 721 C C . ILE A 1 87 ? -19.960 -5.345 7.680 1.00 72.94 87 ILE A C 1
ATOM 723 O O . ILE A 1 87 ? -19.192 -5.462 8.638 1.00 72.94 87 ILE A O 1
ATOM 727 N N . PRO A 1 88 ? -20.148 -6.339 6.795 1.00 73.25 88 PRO A N 1
ATOM 728 C CA . PRO A 1 88 ? -19.489 -7.625 6.945 1.00 73.25 88 PRO A CA 1
ATOM 729 C C . PRO A 1 88 ? -17.966 -7.475 6.768 1.00 73.25 88 PRO A C 1
ATOM 731 O O . PRO A 1 88 ? -17.478 -6.896 5.794 1.00 73.25 88 PRO A O 1
ATOM 734 N N . GLU A 1 89 ? -17.216 -7.989 7.747 1.00 67.88 89 GLU A N 1
ATOM 735 C CA . GLU A 1 89 ? -15.762 -7.798 7.908 1.00 67.88 89 GLU A CA 1
ATOM 736 C C . GLU A 1 89 ? -14.959 -8.252 6.674 1.00 67.88 89 GLU A C 1
ATOM 738 O O . GLU A 1 89 ? -13.938 -7.658 6.322 1.00 67.88 89 GLU A O 1
ATOM 743 N N . ASN A 1 90 ? -15.471 -9.255 5.957 1.00 74.19 90 ASN A N 1
ATOM 744 C CA . ASN A 1 90 ? -14.890 -9.777 4.721 1.00 74.19 90 ASN A CA 1
ATOM 745 C C . ASN A 1 90 ? -14.788 -8.727 3.600 1.00 74.19 90 ASN A C 1
ATOM 747 O O . ASN A 1 90 ? -13.857 -8.771 2.801 1.00 74.19 90 ASN A O 1
ATOM 751 N N . THR A 1 91 ? -15.727 -7.783 3.536 1.00 76.94 91 THR A N 1
ATOM 752 C CA . THR A 1 91 ? -15.773 -6.763 2.481 1.00 76.94 91 THR A CA 1
ATOM 753 C C . THR A 1 91 ? -14.728 -5.688 2.737 1.00 76.94 91 THR A C 1
ATOM 755 O O . THR A 1 91 ? -14.041 -5.261 1.814 1.00 76.94 91 THR A O 1
ATOM 758 N N . VAL A 1 92 ? -14.563 -5.293 4.000 1.00 74.62 92 VAL A N 1
ATOM 759 C CA . VAL A 1 92 ? -13.544 -4.317 4.403 1.00 74.62 92 VAL A CA 1
ATOM 760 C C . VAL A 1 92 ? -12.153 -4.886 4.145 1.00 74.62 92 VAL A C 1
ATOM 762 O O . VAL A 1 92 ? -11.351 -4.236 3.482 1.00 74.62 92 VAL A O 1
ATOM 765 N N . ALA A 1 93 ? -11.908 -6.132 4.565 1.00 74.88 93 ALA A N 1
ATOM 766 C CA . ALA A 1 93 ? -10.644 -6.815 4.302 1.00 74.88 93 ALA A CA 1
ATOM 767 C C . ALA A 1 93 ? -10.339 -6.892 2.796 1.00 74.88 93 ALA A C 1
ATOM 769 O O . ALA A 1 93 ? -9.240 -6.541 2.377 1.00 74.88 93 ALA A O 1
ATOM 770 N N . ALA A 1 94 ? -11.324 -7.266 1.971 1.00 78.31 94 ALA A N 1
ATOM 771 C CA . ALA A 1 94 ? -11.151 -7.328 0.522 1.00 78.31 94 ALA A CA 1
ATOM 772 C C . ALA A 1 94 ? -10.775 -5.967 -0.088 1.00 78.31 94 ALA A C 1
ATOM 774 O O . ALA A 1 94 ? -9.871 -5.898 -0.919 1.00 78.31 94 ALA A O 1
ATOM 775 N N . ILE A 1 95 ? -11.429 -4.880 0.331 1.00 79.88 95 ILE A N 1
ATOM 776 C CA . ILE A 1 95 ? -11.142 -3.529 -0.176 1.00 79.88 95 ILE A CA 1
ATOM 777 C C . ILE A 1 95 ? -9.745 -3.066 0.256 1.00 79.88 95 ILE A C 1
ATOM 779 O O . ILE A 1 95 ? -9.013 -2.511 -0.563 1.00 79.88 95 ILE A O 1
ATOM 783 N N . THR A 1 96 ? -9.345 -3.332 1.502 1.00 78.69 96 THR A N 1
ATOM 784 C CA . THR A 1 96 ? -8.002 -3.004 2.001 1.00 78.69 96 THR A CA 1
ATOM 785 C C . THR A 1 96 ? -6.924 -3.767 1.230 1.00 78.69 96 THR A C 1
ATOM 787 O O . THR A 1 96 ? -5.967 -3.161 0.756 1.00 78.69 96 THR A O 1
ATOM 790 N N . THR A 1 97 ? -7.093 -5.074 1.016 1.00 82.62 97 THR A N 1
ATOM 791 C CA . THR A 1 97 ? -6.151 -5.871 0.214 1.00 82.62 97 THR A CA 1
ATOM 792 C C . THR A 1 97 ? -6.071 -5.372 -1.230 1.00 82.62 97 THR A C 1
ATOM 794 O O . THR A 1 97 ? -4.980 -5.266 -1.789 1.00 82.62 97 THR A O 1
ATOM 797 N N . LEU A 1 98 ? -7.207 -5.012 -1.835 1.00 83.50 98 LEU A N 1
ATOM 798 C CA . LEU A 1 98 ? -7.232 -4.441 -3.182 1.00 83.50 98 LEU A CA 1
ATOM 799 C C . LEU A 1 98 ? -6.469 -3.116 -3.262 1.00 83.50 98 LEU A C 1
ATOM 801 O O . LEU A 1 98 ? -5.744 -2.909 -4.232 1.00 83.50 98 LEU A O 1
ATOM 805 N N . LEU A 1 99 ? -6.585 -2.249 -2.252 1.00 83.81 99 LEU A N 1
ATOM 806 C CA . LEU A 1 99 ? -5.869 -0.974 -2.218 1.00 83.81 99 LEU A CA 1
ATOM 807 C C . LEU A 1 99 ? -4.354 -1.184 -2.340 1.00 83.81 99 LEU A C 1
ATOM 809 O O . LEU A 1 99 ? -3.724 -0.563 -3.19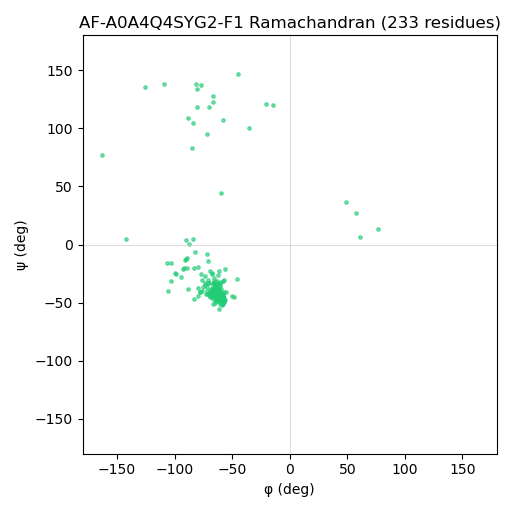4 1.00 83.81 99 LEU A O 1
ATOM 813 N N . PHE A 1 100 ? -3.777 -2.087 -1.544 1.00 82.50 100 PHE A N 1
ATOM 814 C CA . PHE A 1 100 ? -2.340 -2.374 -1.591 1.00 82.50 100 PHE A CA 1
ATOM 815 C C . PHE A 1 100 ? -1.925 -3.052 -2.905 1.00 82.50 100 PHE A C 1
ATOM 817 O O . PHE A 1 100 ? -0.967 -2.612 -3.544 1.00 82.50 100 PHE A O 1
ATOM 824 N N . ASN A 1 101 ? -2.694 -4.039 -3.373 1.00 86.25 101 ASN A N 1
ATOM 825 C CA . ASN A 1 101 ? -2.385 -4.778 -4.601 1.00 86.25 101 ASN A CA 1
ATOM 826 C C . ASN A 1 101 ? -2.401 -3.893 -5.857 1.00 86.25 101 ASN A C 1
ATOM 828 O O . ASN A 1 101 ? -1.623 -4.120 -6.786 1.00 86.25 101 ASN A O 1
ATOM 832 N N . VAL A 1 102 ? -3.266 -2.875 -5.908 1.00 86.44 102 VAL A N 1
ATOM 833 C CA . VAL A 1 102 ? -3.320 -1.934 -7.039 1.00 86.44 102 VAL A CA 1
ATOM 834 C C . VAL A 1 102 ? -2.017 -1.142 -7.151 1.00 86.44 102 VAL A C 1
ATOM 836 O O . VAL A 1 102 ? -1.470 -1.030 -8.249 1.00 86.44 102 VAL A O 1
ATOM 839 N N . PHE A 1 103 ? -1.476 -0.645 -6.035 1.00 86.06 103 PHE A N 1
ATOM 840 C CA . PHE A 1 103 ? -0.199 0.073 -6.047 1.00 86.06 103 PHE A CA 1
ATOM 841 C C . PHE A 1 103 ? 0.978 -0.836 -6.409 1.00 86.06 103 PHE A C 1
ATOM 843 O O . PHE A 1 103 ? 1.847 -0.419 -7.173 1.00 86.06 103 PHE A O 1
ATOM 850 N N . GLU A 1 104 ? 0.995 -2.080 -5.926 1.00 84.75 104 GLU A N 1
ATOM 851 C CA . GLU A 1 104 ? 2.019 -3.062 -6.308 1.00 84.75 104 GLU A CA 1
ATOM 852 C C . GLU A 1 104 ? 1.975 -3.381 -7.802 1.00 84.75 104 GLU A C 1
ATOM 854 O O . GLU A 1 104 ? 3.010 -3.392 -8.468 1.00 84.75 104 GLU A O 1
ATOM 859 N N . THR A 1 105 ? 0.773 -3.580 -8.346 1.00 85.38 105 THR A N 1
ATOM 860 C CA . THR A 1 105 ? 0.577 -3.859 -9.774 1.00 85.38 105 THR A CA 1
ATOM 861 C C . THR A 1 105 ? 1.012 -2.665 -10.616 1.00 85.38 105 THR A C 1
ATOM 863 O O . THR A 1 105 ? 1.754 -2.837 -11.580 1.00 85.38 105 THR A O 1
ATOM 866 N N . TRP A 1 106 ? 0.616 -1.445 -10.235 1.00 83.88 106 TRP A N 1
ATOM 867 C CA . TRP A 1 106 ? 1.056 -0.234 -10.925 1.00 83.88 106 TRP A CA 1
ATOM 868 C C . TRP A 1 106 ? 2.584 -0.110 -10.917 1.00 83.88 106 TRP A C 1
ATOM 870 O O . TRP A 1 106 ? 3.184 0.133 -11.963 1.00 83.88 106 TRP A O 1
ATOM 880 N N . MET A 1 107 ? 3.225 -0.365 -9.773 1.00 83.94 107 MET A N 1
ATOM 881 C CA . MET A 1 107 ? 4.683 -0.354 -9.664 1.00 83.94 107 MET A CA 1
ATOM 882 C C . MET A 1 107 ? 5.339 -1.380 -10.588 1.00 83.94 107 MET A C 1
ATOM 884 O O . MET A 1 107 ? 6.284 -1.037 -11.292 1.00 83.94 107 MET A O 1
ATOM 888 N N . ILE A 1 108 ? 4.834 -2.618 -10.622 1.00 83.50 108 ILE A N 1
ATOM 889 C CA . ILE A 1 108 ? 5.367 -3.684 -11.481 1.00 83.50 108 ILE A CA 1
ATOM 890 C C . ILE A 1 108 ? 5.226 -3.316 -12.962 1.00 83.50 108 ILE A C 1
ATOM 892 O O . ILE A 1 108 ? 6.177 -3.516 -13.723 1.00 83.50 108 ILE A O 1
ATOM 896 N N . SER A 1 109 ? 4.072 -2.787 -13.374 1.00 78.81 109 SER A N 1
ATOM 897 C CA . SER A 1 109 ? 3.839 -2.354 -14.756 1.00 78.81 109 SER A CA 1
ATOM 898 C C . SER A 1 109 ? 4.819 -1.251 -15.150 1.00 78.81 109 SER A C 1
ATOM 900 O O . SER A 1 109 ? 5.551 -1.391 -16.128 1.00 78.81 109 SER A O 1
ATOM 902 N N . GLU A 1 110 ? 4.933 -0.204 -14.333 1.00 77.31 110 GLU A N 1
ATOM 903 C CA . GLU A 1 110 ? 5.836 0.922 -14.590 1.00 77.31 110 GLU A CA 1
ATOM 904 C C . GLU A 1 110 ? 7.320 0.497 -14.548 1.00 77.31 110 GLU A C 1
ATOM 906 O O . GLU A 1 110 ? 8.147 1.012 -15.306 1.00 77.31 110 GLU A O 1
ATOM 911 N N . TYR A 1 111 ? 7.660 -0.483 -13.698 1.00 77.00 111 TYR A N 1
ATOM 912 C CA . TYR A 1 111 ? 8.997 -1.074 -13.598 1.00 77.00 111 TYR A CA 1
ATOM 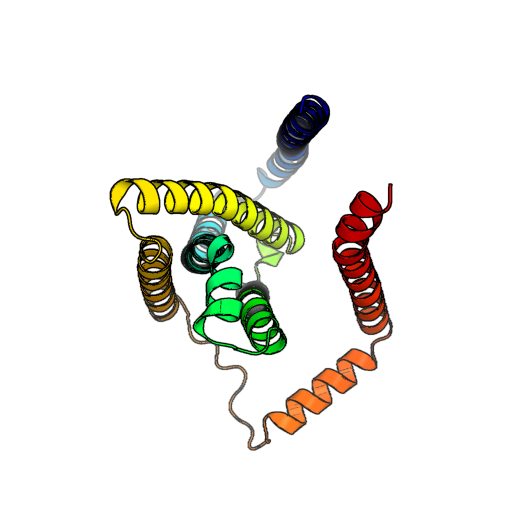913 C C . TYR A 1 111 ? 9.437 -1.738 -14.910 1.00 77.00 111 TYR A C 1
ATOM 915 O O . TYR A 1 111 ? 10.592 -1.588 -15.321 1.00 77.00 111 TYR A O 1
ATOM 923 N N . HIS A 1 112 ? 8.517 -2.440 -15.578 1.00 74.62 112 HIS A N 1
ATOM 924 C CA . HIS A 1 112 ? 8.782 -3.093 -16.859 1.00 74.62 112 HIS A CA 1
ATOM 925 C C . HIS A 1 112 ? 8.771 -2.105 -18.028 1.00 74.62 112 HIS A C 1
ATOM 927 O O . HIS A 1 112 ? 9.645 -2.189 -18.886 1.00 74.62 112 HIS A O 1
ATOM 933 N N . GLU A 1 113 ? 7.843 -1.146 -18.051 1.00 71.19 113 GLU A N 1
ATOM 934 C CA . GLU A 1 113 ? 7.740 -0.181 -19.154 1.00 71.19 113 GLU A CA 1
ATOM 935 C C . GLU A 1 113 ? 8.922 0.773 -19.249 1.00 71.19 113 GLU A C 1
ATOM 937 O O . GLU A 1 113 ? 9.392 1.086 -20.341 1.00 71.19 113 GLU A O 1
ATOM 942 N N . ARG A 1 114 ? 9.434 1.234 -18.106 1.00 68.50 114 ARG A N 1
ATOM 943 C CA . ARG A 1 114 ? 10.562 2.172 -18.086 1.00 68.50 114 ARG A CA 1
ATOM 944 C C . ARG A 1 114 ? 11.917 1.484 -18.198 1.00 68.50 114 ARG A C 1
ATOM 946 O O . ARG A 1 114 ? 12.934 2.160 -18.060 1.00 68.50 114 ARG A O 1
ATOM 953 N N . CYS A 1 115 ? 11.948 0.163 -18.405 1.00 63.47 115 CYS A N 1
ATOM 954 C CA . CYS A 1 115 ? 13.179 -0.619 -18.497 1.00 63.47 115 CYS A CA 1
ATOM 955 C C . CYS A 1 115 ? 14.159 -0.315 -17.342 1.00 63.47 115 CYS A C 1
ATOM 957 O O . CYS A 1 115 ? 15.377 -0.339 -17.512 1.00 63.47 115 CYS A O 1
ATOM 959 N N . LEU A 1 116 ? 13.625 -0.085 -16.135 1.00 64.44 116 LEU A N 1
ATOM 960 C CA . LEU A 1 116 ? 14.384 0.196 -14.911 1.00 64.44 116 LEU A CA 1
ATOM 961 C C . LEU A 1 116 ? 15.436 -0.871 -14.526 1.00 64.44 116 LEU A C 1
ATOM 963 O O . LEU A 1 116 ? 16.385 -0.499 -13.824 1.00 64.44 116 LEU A O 1
ATOM 967 N N . PRO A 1 117 ? 15.369 -2.140 -14.998 1.00 59.94 117 PRO A N 1
ATOM 968 C CA . PRO A 1 117 ? 16.484 -3.077 -14.872 1.00 59.94 117 PRO A CA 1
ATOM 969 C C . PRO A 1 117 ? 17.788 -2.593 -15.523 1.00 59.94 117 PRO A C 1
ATOM 971 O O . PRO A 1 117 ? 18.859 -2.892 -15.000 1.00 59.94 117 PRO A O 1
ATOM 974 N N . LEU A 1 118 ? 17.726 -1.814 -16.613 1.00 56.38 118 LEU A N 1
ATOM 975 C CA . LEU A 1 118 ? 18.918 -1.240 -17.261 1.00 56.38 118 LEU A CA 1
ATOM 976 C C . LEU A 1 118 ? 19.590 -0.155 -16.408 1.00 56.38 118 LEU A C 1
ATOM 978 O O . LEU A 1 118 ? 20.787 0.074 -16.535 1.00 56.38 118 LEU A O 1
ATOM 982 N N . VAL A 1 119 ? 18.840 0.466 -15.495 1.00 59.59 119 VAL A N 1
ATOM 983 C CA . VAL A 1 119 ? 19.321 1.506 -14.567 1.00 59.59 119 VAL A CA 1
ATOM 984 C C . VAL A 1 119 ? 19.842 0.889 -13.250 1.00 59.59 119 VAL A C 1
ATOM 986 O O . VAL A 1 119 ? 20.216 1.600 -12.317 1.00 59.59 119 VAL A O 1
ATOM 989 N N . GLY A 1 120 ? 19.869 -0.448 -13.143 1.00 64.44 120 GLY A N 1
ATOM 990 C CA . GLY A 1 120 ? 20.399 -1.178 -11.986 1.00 64.44 120 GLY A CA 1
ATOM 991 C C . GLY A 1 120 ? 19.485 -1.199 -10.754 1.00 64.44 120 GLY A C 1
ATOM 992 O O . GLY A 1 120 ? 19.936 -1.559 -9.667 1.00 64.44 120 GLY A O 1
ATOM 993 N N . LEU A 1 121 ? 18.204 -0.821 -10.877 1.00 69.56 121 LEU A N 1
ATOM 994 C CA . LEU A 1 121 ? 17.248 -0.927 -9.768 1.00 69.56 121 LEU A CA 1
ATOM 995 C C . LEU A 1 121 ? 16.727 -2.352 -9.639 1.00 69.56 121 LEU A C 1
ATOM 997 O O . LEU A 1 121 ? 16.043 -2.843 -10.532 1.00 69.56 121 LEU A O 1
ATOM 1001 N N . THR A 1 122 ? 16.973 -3.000 -8.503 1.00 78.75 122 THR A N 1
ATOM 1002 C CA . THR A 1 122 ? 16.394 -4.315 -8.215 1.00 78.75 122 THR A CA 1
ATOM 1003 C C . THR A 1 122 ? 14.955 -4.174 -7.718 1.00 78.75 122 THR A C 1
ATOM 1005 O O . THR A 1 122 ? 14.665 -3.372 -6.828 1.00 78.75 122 THR A O 1
ATOM 1008 N N . LEU A 1 123 ? 14.047 -4.986 -8.265 1.00 80.75 123 LEU A N 1
ATOM 1009 C CA . LEU A 1 123 ? 12.634 -5.008 -7.869 1.00 80.75 123 LEU A CA 1
ATOM 1010 C C . LEU A 1 123 ? 12.470 -5.238 -6.355 1.00 80.75 123 LEU A C 1
ATOM 1012 O O . LEU A 1 123 ? 11.696 -4.546 -5.696 1.00 80.75 123 LEU A O 1
ATOM 1016 N N . SER A 1 124 ? 13.281 -6.131 -5.778 1.00 80.12 124 SER A N 1
ATOM 1017 C CA . SER A 1 124 ? 13.298 -6.400 -4.336 1.00 80.12 124 SER A CA 1
ATOM 1018 C C . SER A 1 124 ? 13.675 -5.179 -3.494 1.00 80.12 124 SER A C 1
ATOM 1020 O O . SER A 1 124 ? 13.135 -5.009 -2.406 1.00 80.12 124 SER A O 1
ATOM 1022 N N . SER A 1 125 ? 14.570 -4.307 -3.977 1.00 80.81 125 SER A N 1
ATOM 1023 C CA . SER A 1 125 ? 14.909 -3.068 -3.266 1.00 80.81 125 SER A CA 1
ATOM 1024 C C . SER A 1 125 ? 13.768 -2.053 -3.321 1.00 80.81 125 SER A C 1
ATOM 1026 O O . SER A 1 125 ? 13.532 -1.366 -2.331 1.00 80.81 125 SER A O 1
ATOM 1028 N N . VAL A 1 126 ? 13.039 -1.971 -4.439 1.00 83.56 126 VAL A N 1
ATOM 1029 C CA . VAL A 1 126 ? 11.883 -1.070 -4.570 1.00 83.56 126 VAL A CA 1
ATOM 1030 C C . VAL A 1 126 ? 10.752 -1.508 -3.642 1.00 83.56 126 VAL A C 1
ATOM 1032 O O . VAL A 1 126 ? 10.244 -0.682 -2.886 1.00 83.56 126 VAL A O 1
ATOM 1035 N N . PHE A 1 127 ? 10.420 -2.803 -3.627 1.00 84.75 127 PHE A N 1
ATOM 1036 C CA . PHE A 1 127 ? 9.446 -3.359 -2.684 1.00 84.75 127 PHE A CA 1
ATOM 1037 C C . PHE A 1 127 ? 9.896 -3.221 -1.228 1.00 84.75 127 PHE A C 1
ATOM 1039 O O . PHE A 1 127 ? 9.097 -2.842 -0.377 1.00 84.75 127 PHE A O 1
ATOM 1046 N N . GLY A 1 128 ? 11.181 -3.453 -0.936 1.00 85.50 128 GLY A N 1
ATOM 1047 C CA . GLY A 1 12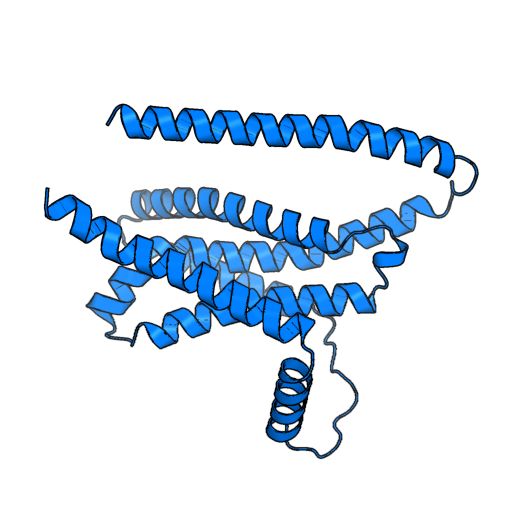8 ? 11.742 -3.225 0.397 1.00 85.50 128 GLY A CA 1
ATOM 1048 C C . GLY A 1 128 ? 11.543 -1.781 0.859 1.00 85.50 128 GLY A C 1
ATOM 1049 O O . GLY A 1 128 ? 11.008 -1.550 1.941 1.00 85.50 128 GLY A O 1
ATOM 1050 N N . ASN A 1 129 ? 11.876 -0.809 0.005 1.00 84.50 129 ASN A N 1
ATOM 1051 C CA . ASN A 1 129 ? 11.668 0.610 0.293 1.00 84.50 129 ASN A CA 1
ATOM 1052 C C . ASN A 1 129 ? 10.185 0.953 0.467 1.00 84.50 129 ASN A C 1
ATOM 1054 O O . ASN A 1 129 ? 9.847 1.728 1.358 1.00 84.50 129 ASN A O 1
ATOM 1058 N N . MET A 1 130 ? 9.304 0.375 -0.353 1.00 86.12 130 MET A N 1
ATOM 1059 C CA . MET A 1 130 ? 7.857 0.572 -0.256 1.00 86.12 130 MET A CA 1
ATOM 1060 C C . MET A 1 130 ? 7.331 0.129 1.115 1.00 86.12 130 MET A C 1
ATOM 1062 O O . MET A 1 130 ? 6.665 0.899 1.807 1.00 86.12 130 MET A O 1
ATOM 1066 N N . THR A 1 131 ? 7.729 -1.061 1.561 1.00 86.94 131 THR A N 1
ATOM 1067 C CA . THR A 1 131 ? 7.376 -1.599 2.877 1.00 86.94 131 THR A CA 1
ATOM 1068 C C . THR A 1 131 ? 7.961 -0.766 4.021 1.00 86.94 131 THR A C 1
ATOM 1070 O O . THR A 1 131 ? 7.252 -0.449 4.975 1.00 86.94 131 THR A O 1
ATOM 1073 N N . THR A 1 132 ? 9.227 -0.340 3.932 1.00 88.38 132 THR A N 1
ATOM 1074 C CA . THR A 1 132 ? 9.840 0.542 4.941 1.00 88.38 132 THR A CA 1
ATOM 1075 C C . THR A 1 132 ? 9.100 1.873 5.051 1.00 88.38 132 THR A C 1
ATOM 1077 O O . THR A 1 132 ? 8.814 2.323 6.159 1.00 88.38 132 THR A O 1
ATOM 1080 N N . ILE A 1 133 ? 8.750 2.488 3.920 1.00 88.44 133 ILE A N 1
ATOM 1081 C CA . ILE A 1 133 ? 7.957 3.720 3.893 1.00 88.44 133 ILE A CA 1
ATOM 1082 C C . ILE A 1 133 ? 6.585 3.480 4.528 1.00 88.44 133 ILE A C 1
ATOM 1084 O O . ILE A 1 133 ? 6.162 4.297 5.338 1.00 88.44 133 ILE A O 1
ATOM 1088 N N . SER A 1 134 ? 5.922 2.357 4.231 1.00 89.62 134 SER A N 1
ATOM 1089 C CA . SER A 1 134 ? 4.627 2.018 4.832 1.00 89.62 134 SER A CA 1
ATOM 1090 C C . SER A 1 134 ? 4.689 1.979 6.360 1.00 89.62 134 SER A C 1
ATOM 1092 O O . SER A 1 134 ? 3.883 2.629 7.021 1.00 89.62 134 SER A O 1
ATOM 1094 N N . TYR A 1 135 ? 5.696 1.313 6.936 1.00 90.12 135 TYR A N 1
ATOM 1095 C CA . TYR A 1 135 ? 5.872 1.268 8.391 1.00 90.12 135 TYR A CA 1
ATOM 1096 C C . TYR A 1 135 ? 6.222 2.630 9.001 1.00 90.12 135 TYR A C 1
ATOM 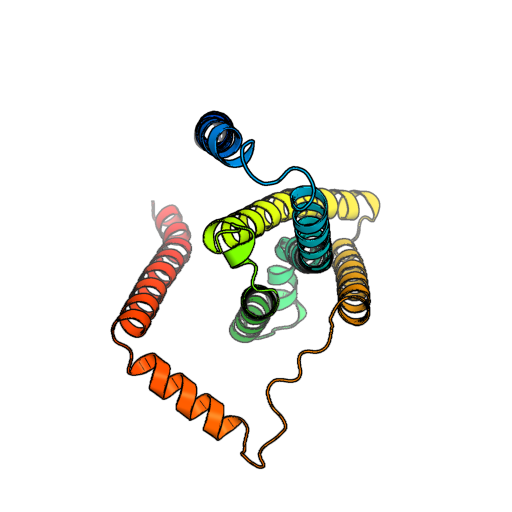1098 O O . TYR A 1 135 ? 5.727 2.973 10.073 1.00 90.12 135 TYR A O 1
ATOM 1106 N N . MET A 1 136 ? 7.042 3.436 8.320 1.00 90.88 136 MET A N 1
ATOM 1107 C CA . MET A 1 136 ? 7.340 4.803 8.762 1.00 90.88 136 MET A CA 1
ATOM 1108 C C . MET A 1 136 ? 6.076 5.669 8.779 1.00 90.88 136 MET A C 1
ATOM 1110 O O . MET A 1 136 ? 5.820 6.385 9.748 1.00 90.88 136 MET A O 1
ATOM 1114 N N . VAL A 1 137 ? 5.264 5.573 7.725 1.00 91.06 137 VAL A N 1
ATOM 1115 C CA . VAL A 1 137 ? 3.982 6.275 7.613 1.00 91.06 137 VAL A CA 1
ATOM 1116 C C . VAL A 1 137 ? 3.001 5.784 8.673 1.00 91.06 137 VAL A C 1
ATOM 1118 O O . VAL A 1 137 ? 2.332 6.613 9.273 1.00 91.06 137 VAL A O 1
ATOM 1121 N N . ALA A 1 138 ? 2.965 4.487 8.984 1.00 88.44 138 ALA A N 1
ATOM 1122 C CA . ALA A 1 138 ? 2.112 3.939 10.038 1.00 88.44 138 ALA A CA 1
ATOM 1123 C C . ALA A 1 138 ? 2.355 4.616 11.395 1.00 88.44 138 ALA A C 1
ATOM 1125 O O . ALA A 1 138 ? 1.413 5.058 12.055 1.00 88.44 138 ALA A O 1
ATOM 1126 N N . ILE A 1 139 ? 3.625 4.762 11.787 1.00 89.19 139 ILE A N 1
ATOM 1127 C CA . ILE A 1 139 ? 4.011 5.408 13.049 1.00 89.19 139 ILE A CA 1
ATOM 1128 C C . ILE A 1 139 ? 3.609 6.888 13.037 1.00 89.19 139 ILE A C 1
ATOM 1130 O O . ILE A 1 139 ? 2.982 7.370 13.980 1.00 89.19 139 ILE A O 1
ATOM 1134 N N . LEU A 1 140 ? 3.939 7.609 11.961 1.00 90.62 140 LEU A N 1
ATOM 1135 C CA . LEU A 1 140 ? 3.642 9.038 11.842 1.00 90.62 140 LEU A CA 1
ATOM 1136 C C . LEU A 1 140 ? 2.135 9.312 11.807 1.00 90.62 140 LEU A C 1
ATOM 1138 O O . LEU A 1 140 ? 1.662 10.184 12.531 1.00 90.62 140 LEU A O 1
ATOM 1142 N N . SER A 1 141 ? 1.375 8.557 11.013 1.00 87.56 141 SER A N 1
ATOM 1143 C CA . SER A 1 141 ? -0.080 8.688 10.914 1.00 87.56 141 SER A CA 1
ATOM 1144 C C . SER A 1 141 ? -0.766 8.371 12.236 1.00 87.56 141 SER A C 1
ATOM 1146 O O . SER A 1 141 ? -1.706 9.069 12.598 1.00 87.56 141 SER A O 1
ATOM 1148 N N . THR A 1 142 ? -0.276 7.388 12.995 1.00 86.81 142 THR A N 1
ATOM 1149 C CA . THR A 1 142 ? -0.825 7.087 14.326 1.00 86.81 142 THR A CA 1
ATOM 1150 C C . THR A 1 142 ? -0.649 8.278 15.274 1.00 86.81 142 THR A C 1
ATOM 1152 O O . THR A 1 142 ? -1.615 8.727 15.885 1.00 86.81 142 THR A O 1
ATOM 1155 N N . LEU A 1 143 ? 0.553 8.867 15.328 1.00 89.25 143 LEU A N 1
ATOM 1156 C CA . LEU A 1 143 ? 0.823 10.052 16.156 1.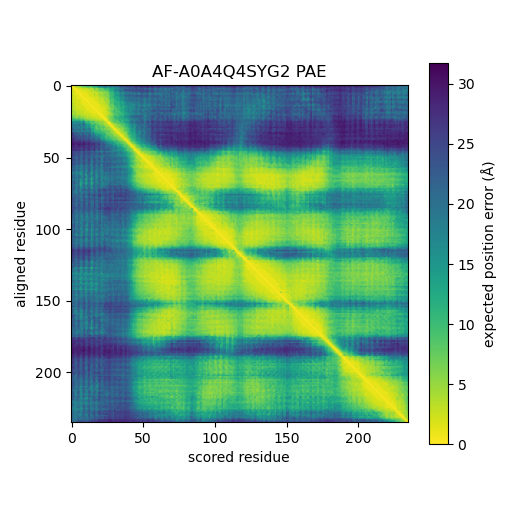00 89.25 143 LEU A CA 1
ATOM 1157 C C . LEU A 1 143 ? -0.015 11.266 15.730 1.00 89.25 143 LEU A C 1
ATOM 1159 O O . LEU A 1 143 ? -0.538 11.994 16.573 1.00 89.25 143 LEU A O 1
ATOM 1163 N N . VAL A 1 144 ? -0.148 11.493 14.421 1.00 87.12 144 VAL A N 1
ATOM 1164 C CA . VAL A 1 144 ? -0.982 12.573 13.877 1.00 87.12 144 VAL A CA 1
ATOM 1165 C C . VAL A 1 144 ? -2.455 12.343 14.221 1.00 87.12 144 VAL A C 1
ATOM 1167 O O . VAL A 1 144 ? -3.136 13.293 14.599 1.00 87.12 144 VAL A O 1
ATOM 1170 N N . GLY A 1 145 ? -2.938 11.101 14.151 1.00 84.38 145 GLY A N 1
ATOM 1171 C CA . GLY A 1 145 ? -4.293 10.726 14.555 1.00 84.38 145 GLY A CA 1
ATOM 1172 C C . GLY A 1 145 ? -4.577 11.082 16.011 1.00 84.38 145 GLY A C 1
ATOM 1173 O O . GLY A 1 145 ? -5.557 11.775 16.293 1.00 84.38 145 GLY A O 1
ATOM 1174 N N . ASP A 1 146 ? -3.671 10.713 16.918 1.00 83.44 146 ASP A N 1
ATOM 1175 C CA . ASP A 1 146 ? -3.796 11.027 18.344 1.00 83.44 146 ASP A CA 1
ATOM 1176 C C . ASP A 1 146 ? -3.799 12.540 18.608 1.00 83.44 146 ASP A C 1
ATOM 1178 O O . ASP A 1 146 ? -4.622 13.041 19.379 1.00 83.44 146 ASP A O 1
ATOM 1182 N N . LEU A 1 147 ? -2.924 13.296 17.937 1.00 85.50 147 LEU A N 1
ATOM 1183 C CA . LEU A 1 147 ? -2.879 14.758 18.052 1.00 85.50 147 LEU A CA 1
ATOM 1184 C C . LEU A 1 147 ? -4.165 15.420 17.542 1.00 85.50 147 LEU A C 1
ATOM 1186 O O . LEU A 1 147 ? -4.670 16.352 18.171 1.00 85.50 147 LEU A O 1
ATOM 1190 N N . LEU A 1 148 ? -4.717 14.939 16.426 1.00 82.69 148 LEU A N 1
ATOM 1191 C CA . LEU A 1 148 ? -5.960 15.462 15.857 1.00 82.69 148 LEU A CA 1
ATOM 1192 C C . LEU A 1 148 ? -7.152 15.244 16.791 1.00 82.69 148 LEU A C 1
ATOM 1194 O O . LEU A 1 148 ? -7.992 16.138 16.922 1.00 82.69 148 LEU A O 1
ATOM 1198 N N . ILE A 1 149 ? -7.208 14.096 17.468 1.00 81.75 149 ILE A N 1
ATOM 1199 C CA . ILE A 1 149 ? -8.241 13.798 18.467 1.00 81.75 149 ILE A CA 1
ATOM 1200 C C . ILE A 1 149 ? -8.071 14.701 19.691 1.00 81.75 149 ILE A C 1
ATOM 1202 O O . ILE A 1 149 ? -9.057 15.255 20.173 1.00 81.75 149 ILE A O 1
ATOM 1206 N N . GLN A 1 150 ? -6.837 14.905 20.163 1.00 82.75 150 GLN A N 1
ATOM 1207 C CA . GLN A 1 150 ? -6.558 15.779 21.309 1.00 82.75 150 GLN A CA 1
ATOM 1208 C C . GLN A 1 150 ? -6.918 17.245 21.036 1.00 82.75 150 GLN A C 1
ATOM 1210 O O . GLN A 1 150 ? -7.456 17.910 21.918 1.00 82.75 150 GLN A O 1
ATOM 1215 N N . GLN A 1 151 ? -6.659 17.750 19.825 1.00 83.44 151 GLN A N 1
ATOM 1216 C CA . GLN A 1 151 ? -6.993 19.131 19.459 1.00 83.44 151 GLN A CA 1
ATOM 1217 C C . GLN A 1 151 ? -8.477 19.330 19.141 1.00 83.44 151 GLN A C 1
ATOM 1219 O O . GLN A 1 151 ? -9.055 20.345 19.521 1.00 83.44 151 GLN A O 1
ATOM 1224 N N . SER A 1 152 ? -9.097 18.380 18.436 1.00 74.94 152 SER A N 1
ATOM 1225 C CA . SER A 1 152 ? -10.478 18.521 17.949 1.00 74.94 152 SER A CA 1
ATOM 1226 C C . SER A 1 152 ? -11.522 17.994 18.937 1.00 74.94 152 SER A C 1
ATOM 1228 O O . SER A 1 152 ? -12.718 18.192 18.726 1.00 74.94 152 SER A O 1
ATOM 1230 N N . GLY A 1 153 ? -11.102 17.249 19.967 1.00 72.62 153 GLY A N 1
ATOM 1231 C CA . GLY A 1 153 ? -11.976 16.614 20.960 1.00 72.62 153 GLY A CA 1
ATOM 1232 C C . GLY A 1 153 ? -12.969 15.591 20.389 1.00 72.62 153 GLY A C 1
ATOM 1233 O O . GLY A 1 153 ? -13.839 15.117 21.114 1.00 72.62 153 GLY A O 1
ATOM 1234 N N . THR A 1 154 ? -12.869 15.260 19.097 1.00 73.88 154 THR A N 1
ATOM 1235 C CA . THR A 1 154 ? -13.873 14.493 18.349 1.00 73.88 154 THR A CA 1
ATOM 1236 C C . THR A 1 154 ? -13.231 13.273 17.694 1.00 73.88 154 THR A C 1
ATOM 1238 O O . THR A 1 154 ? -12.184 13.380 17.058 1.00 73.88 154 THR A O 1
ATOM 1241 N N . GLN A 1 155 ? -13.892 12.116 17.784 1.00 71.94 155 GLN A N 1
ATOM 1242 C CA . GLN A 1 155 ? -13.418 10.845 17.212 1.00 71.94 155 GLN A CA 1
ATOM 1243 C C . GLN A 1 155 ? -13.491 10.786 15.672 1.00 71.94 155 GLN A C 1
ATOM 1245 O O . GLN A 1 155 ? -12.970 9.859 15.061 1.00 71.94 155 GLN A O 1
ATOM 1250 N N . THR A 1 156 ? -14.109 11.779 15.023 1.00 76.56 156 THR A N 1
ATOM 1251 C CA . THR A 1 156 ? -14.255 11.858 13.559 1.00 76.56 156 THR A CA 1
ATOM 1252 C C . THR A 1 156 ? -13.099 12.582 12.861 1.00 76.56 156 THR A C 1
ATOM 1254 O O . THR A 1 156 ? -12.981 12.503 11.638 1.00 76.56 156 THR A O 1
ATOM 1257 N N . ALA A 1 157 ? -12.221 13.261 13.610 1.00 79.06 157 ALA A N 1
ATOM 1258 C CA . ALA A 1 157 ? -11.113 14.037 13.048 1.00 79.06 157 ALA A CA 1
ATOM 1259 C C . ALA A 1 157 ? -10.120 13.200 12.204 1.00 79.06 157 ALA A C 1
ATOM 1261 O O . ALA A 1 157 ? -9.762 13.655 11.113 1.00 79.06 157 ALA A O 1
ATOM 1262 N N . PRO A 1 158 ? -9.733 11.968 12.606 1.00 81.25 158 PRO A N 1
ATOM 1263 C CA . PRO A 1 158 ? -8.867 11.114 11.787 1.00 81.25 158 PRO A CA 1
ATOM 1264 C C . PRO A 1 158 ? -9.508 10.716 10.451 1.00 81.25 158 PRO A C 1
ATOM 1266 O O . PRO A 1 158 ? -8.832 10.689 9.427 1.00 81.25 158 PRO A O 1
ATOM 1269 N N . PHE A 1 159 ? -10.826 10.486 10.425 1.00 79.88 159 PHE A N 1
ATOM 1270 C CA . PHE A 1 159 ? -11.554 10.144 9.198 1.00 79.88 159 PHE A CA 1
ATOM 1271 C C . PHE A 1 159 ? -11.629 11.318 8.219 1.00 79.88 159 PHE A C 1
ATOM 1273 O O . PHE A 1 159 ? -11.479 11.133 7.010 1.00 79.88 159 PHE A O 1
ATOM 1280 N N . LEU A 1 160 ? -11.821 12.539 8.728 1.00 82.38 160 LEU A N 1
ATOM 1281 C CA . LEU A 1 160 ? -11.793 13.741 7.897 1.00 82.38 160 LEU A CA 1
ATOM 1282 C C . LEU A 1 160 ? -10.401 13.938 7.285 1.00 82.38 160 LEU A C 1
ATOM 1284 O O . LEU A 1 160 ? -10.278 14.130 6.076 1.00 82.38 160 LEU A O 1
ATOM 1288 N N . ALA A 1 161 ? -9.349 13.830 8.092 1.00 83.88 161 ALA A N 1
ATOM 1289 C CA . ALA A 1 161 ? -7.980 13.941 7.606 1.00 83.88 161 ALA A CA 1
ATOM 1290 C C . ALA A 1 161 ? -7.636 12.836 6.587 1.00 83.88 161 ALA A C 1
ATOM 1292 O O . ALA A 1 161 ? -7.045 13.132 5.549 1.00 83.88 161 ALA A O 1
ATOM 1293 N N . ALA A 1 162 ? -8.103 11.601 6.803 1.00 84.81 162 ALA A N 1
ATOM 1294 C CA . ALA A 1 162 ? -7.950 10.510 5.842 1.00 84.81 162 ALA A CA 1
ATOM 1295 C C . ALA A 1 162 ? -8.654 10.825 4.513 1.00 84.81 162 ALA A C 1
ATOM 1297 O O . ALA A 1 162 ? -8.075 10.626 3.446 1.00 84.81 162 ALA A O 1
ATOM 1298 N N . SER A 1 163 ? -9.861 11.400 4.553 1.00 82.94 163 SER A N 1
ATOM 1299 C CA . SER A 1 163 ? -10.578 11.812 3.341 1.00 82.94 163 SER A CA 1
ATOM 1300 C C . SER A 1 163 ? -9.817 12.878 2.539 1.00 82.94 163 SER A C 1
ATOM 1302 O O . SER A 1 163 ? -9.730 12.777 1.316 1.00 82.94 163 SER A O 1
ATOM 1304 N N . VAL A 1 164 ? -9.181 13.844 3.214 1.00 86.75 164 VAL A N 1
ATOM 1305 C CA . VAL A 1 164 ? -8.335 14.868 2.576 1.00 86.75 164 VAL A CA 1
ATOM 1306 C C . VAL A 1 164 ? -7.098 14.232 1.940 1.00 86.75 164 VAL A C 1
ATOM 1308 O O . VAL A 1 164 ? -6.776 14.540 0.791 1.00 86.75 164 VAL A O 1
ATOM 1311 N N . CYS A 1 165 ? -6.438 13.306 2.640 1.00 85.19 165 CYS A N 1
ATOM 1312 C CA . CYS A 1 165 ? -5.308 12.549 2.100 1.00 85.19 165 CYS A CA 1
ATOM 1313 C C . CYS A 1 165 ? -5.703 11.729 0.863 1.00 85.19 165 CYS A C 1
ATOM 1315 O O . CYS A 1 165 ? -4.985 11.769 -0.135 1.00 85.19 165 CYS A O 1
ATOM 1317 N N . CYS A 1 166 ? -6.860 11.061 0.879 1.00 84.38 166 CYS A N 1
ATOM 1318 C CA . CYS A 1 166 ? -7.384 10.315 -0.267 1.00 84.38 166 CYS A CA 1
ATOM 1319 C C . CYS A 1 166 ? -7.677 11.216 -1.471 1.00 84.38 166 CYS A C 1
ATOM 1321 O O . CYS A 1 166 ? -7.301 10.877 -2.591 1.00 84.38 166 CYS A O 1
ATOM 1323 N N . VAL A 1 167 ? -8.307 12.376 -1.261 1.00 85.44 167 VAL A N 1
ATOM 1324 C CA . VAL A 1 167 ? -8.563 13.345 -2.341 1.00 85.44 167 VAL A CA 1
ATOM 1325 C C . VAL A 1 167 ? -7.246 13.868 -2.919 1.00 85.44 167 VAL A C 1
ATOM 1327 O O . VAL A 1 167 ? -7.103 13.959 -4.138 1.00 85.44 167 VAL A O 1
ATOM 1330 N N . GLY A 1 168 ? -6.257 14.148 -2.066 1.00 83.38 168 GLY A N 1
ATOM 1331 C CA . GLY A 1 168 ? -4.912 14.530 -2.494 1.00 83.38 168 GLY A CA 1
ATOM 1332 C C . GLY A 1 168 ? -4.219 13.434 -3.306 1.00 83.38 168 GLY A C 1
ATOM 1333 O O . GLY A 1 168 ? -3.662 13.718 -4.366 1.00 83.38 168 GLY A O 1
ATOM 1334 N N . ALA A 1 169 ? -4.300 12.178 -2.860 1.00 84.31 169 ALA A N 1
ATOM 1335 C CA . ALA A 1 169 ? -3.758 11.032 -3.583 1.00 84.31 169 ALA A CA 1
ATOM 1336 C C . ALA A 1 169 ? -4.431 10.868 -4.951 1.00 84.31 169 ALA A C 1
ATOM 1338 O O . ALA A 1 169 ? -3.736 10.778 -5.958 1.00 84.31 169 ALA A O 1
ATOM 1339 N N . ALA A 1 170 ? -5.765 10.911 -5.011 1.00 81.56 170 ALA A N 1
ATOM 1340 C CA . ALA A 1 170 ? -6.520 10.815 -6.259 1.00 81.56 170 ALA A CA 1
ATOM 1341 C C . ALA A 1 170 ? -6.163 11.948 -7.231 1.00 81.56 170 ALA A C 1
ATOM 1343 O O . ALA A 1 170 ? -5.947 11.702 -8.416 1.00 81.56 170 ALA A O 1
ATOM 1344 N N . TYR A 1 171 ? -6.030 13.176 -6.726 1.00 83.69 171 TYR A N 1
ATOM 1345 C CA . TYR A 1 171 ? -5.596 14.317 -7.524 1.00 83.69 171 TYR A CA 1
ATOM 1346 C C . TYR A 1 171 ? -4.181 14.124 -8.085 1.00 83.69 171 TYR A C 1
ATOM 1348 O O . TYR A 1 171 ? -3.946 14.382 -9.263 1.00 83.69 171 TYR A O 1
ATOM 1356 N N . LEU A 1 172 ? -3.236 13.641 -7.273 1.00 81.00 172 LEU A N 1
ATOM 1357 C CA . LEU A 1 172 ? -1.872 13.372 -7.729 1.00 81.00 172 LEU A CA 1
ATOM 1358 C C . LEU A 1 172 ? -1.820 12.228 -8.739 1.00 81.00 172 LEU A C 1
ATOM 1360 O O . LEU A 1 172 ? -1.163 12.373 -9.765 1.00 81.00 172 LEU A O 1
ATOM 1364 N N . ILE A 1 173 ? -2.539 11.132 -8.495 1.00 81.12 173 ILE A N 1
ATOM 1365 C CA . ILE A 1 173 ? -2.622 9.999 -9.423 1.00 81.12 173 ILE A CA 1
ATOM 1366 C C . ILE A 1 173 ? -3.192 10.474 -10.760 1.00 81.12 173 ILE A C 1
ATOM 1368 O O . ILE A 1 173 ? -2.568 10.243 -11.788 1.00 81.12 173 ILE A O 1
ATOM 1372 N N . ALA A 1 174 ? -4.287 11.237 -10.758 1.00 77.56 174 ALA A N 1
ATOM 1373 C CA . ALA A 1 174 ? -4.890 11.769 -11.981 1.00 77.56 174 ALA A CA 1
ATOM 1374 C C . ALA A 1 174 ? -3.961 12.710 -12.775 1.00 77.56 174 ALA A C 1
ATOM 1376 O O . ALA A 1 174 ? -4.164 12.923 -13.966 1.00 77.56 174 ALA A O 1
ATOM 1377 N N . ARG A 1 175 ? -2.956 13.311 -12.126 1.00 75.56 175 ARG A N 1
ATOM 1378 C CA . ARG A 1 175 ? -2.013 14.248 -12.761 1.00 75.56 175 ARG A CA 1
ATOM 1379 C C . ARG A 1 175 ? -0.684 13.611 -13.151 1.00 75.56 175 ARG A C 1
ATOM 1381 O O . ARG A 1 175 ? 0.001 14.151 -14.015 1.00 75.56 175 ARG A O 1
ATOM 1388 N N . ILE A 1 176 ? -0.293 12.533 -12.478 1.00 72.00 176 ILE A N 1
ATOM 1389 C CA . ILE A 1 176 ? 1.012 11.879 -12.629 1.00 72.00 176 ILE A CA 1
ATOM 1390 C C . ILE A 1 176 ? 0.899 10.596 -13.454 1.00 72.00 176 ILE A C 1
ATOM 1392 O O . ILE A 1 176 ? 1.859 10.237 -14.137 1.00 72.00 176 ILE A O 1
ATOM 1396 N N . SER A 1 177 ? -0.239 9.903 -13.385 1.00 62.78 177 SER A N 1
ATOM 1397 C CA . SER A 1 177 ? -0.439 8.638 -14.081 1.00 62.78 177 SER A CA 1
ATOM 1398 C C . SER A 1 177 ? -0.534 8.891 -15.584 1.00 62.78 177 SER A C 1
ATOM 1400 O O . SER A 1 177 ? -1.403 9.620 -16.057 1.00 62.78 177 SER A O 1
ATOM 1402 N N . ASN A 1 178 ? 0.407 8.318 -16.329 1.00 60.06 178 ASN A N 1
ATOM 1403 C CA . ASN A 1 178 ? 0.319 8.232 -17.775 1.00 60.06 178 ASN A CA 1
ATOM 1404 C C . ASN A 1 178 ? -0.524 6.982 -18.038 1.00 60.06 178 ASN A C 1
ATOM 1406 O O . ASN A 1 178 ? -0.051 5.880 -17.770 1.00 60.06 178 ASN A O 1
ATOM 1410 N N . GLU A 1 179 ? -1.795 7.148 -18.410 1.00 58.31 179 GLU A N 1
ATOM 1411 C CA . GLU A 1 179 ? -2.735 6.027 -18.488 1.00 58.31 179 GLU A CA 1
ATOM 1412 C C . GLU A 1 179 ? -2.222 4.957 -19.452 1.00 58.31 179 GLU A C 1
ATOM 1414 O O . GLU A 1 179 ? -2.224 5.114 -20.675 1.00 58.31 179 GLU A O 1
ATOM 1419 N N . ASN A 1 180 ? -1.768 3.852 -18.871 1.00 57.06 180 ASN A N 1
ATOM 1420 C CA . ASN A 1 180 ? -1.327 2.696 -19.611 1.00 57.06 180 ASN A CA 1
ATOM 1421 C C . ASN A 1 180 ? -2.549 1.833 -19.933 1.00 57.06 180 ASN A C 1
ATOM 1423 O O . ASN A 1 180 ? -2.898 0.899 -19.208 1.00 57.06 180 ASN A O 1
ATOM 1427 N N . PHE A 1 181 ? -3.255 2.194 -21.002 1.00 56.47 181 PHE A N 1
ATOM 1428 C CA . PHE A 1 181 ? -4.265 1.319 -21.578 1.00 56.47 181 PHE A CA 1
ATOM 1429 C C . PHE A 1 181 ? -3.532 0.169 -22.262 1.00 56.47 181 PHE A C 1
ATOM 1431 O O . PHE A 1 181 ? -3.088 0.290 -23.404 1.00 56.47 181 PHE A O 1
ATOM 1438 N N . GLY A 1 182 ? -3.380 -0.940 -21.534 1.00 52.28 182 GLY A N 1
ATOM 1439 C CA . GLY A 1 182 ? -2.892 -2.198 -22.087 1.00 52.28 182 GLY A CA 1
ATOM 1440 C C . GLY A 1 182 ? -3.564 -2.509 -23.429 1.00 52.28 182 GLY A C 1
ATOM 1441 O O . GLY A 1 182 ? -4.710 -2.123 -23.654 1.00 52.28 182 GLY A O 1
ATOM 1442 N N . ALA A 1 183 ? -2.799 -3.151 -24.318 1.00 51.78 183 ALA A N 1
ATOM 1443 C CA . ALA A 1 183 ? -3.094 -3.403 -25.730 1.00 51.78 183 ALA A CA 1
ATOM 1444 C C . ALA A 1 183 ? -4.585 -3.314 -26.119 1.00 51.78 183 ALA A C 1
ATOM 1446 O O . ALA A 1 183 ? -5.423 -4.054 -25.610 1.00 51.78 183 ALA A O 1
ATOM 1447 N N . GLN A 1 184 ? -4.857 -2.403 -27.057 1.00 51.56 184 GLN A N 1
ATOM 1448 C CA . GLN A 1 184 ? -6.111 -2.147 -27.770 1.00 51.56 184 GLN A CA 1
ATOM 1449 C C . GLN A 1 184 ? -7.166 -3.262 -27.644 1.00 51.56 184 GLN A C 1
ATOM 1451 O O . GLN A 1 184 ? -6.935 -4.395 -28.069 1.00 51.56 184 GLN A O 1
ATOM 1456 N N . GLN A 1 185 ? -8.330 -2.891 -27.090 1.00 50.22 185 GLN A N 1
ATOM 1457 C CA . GLN A 1 185 ? -9.540 -3.707 -26.948 1.00 50.22 185 GLN A CA 1
ATOM 1458 C C . GLN A 1 185 ? -9.737 -4.649 -28.140 1.00 50.22 185 GLN A C 1
ATOM 1460 O O . GLN A 1 185 ? -10.242 -4.262 -29.192 1.00 50.22 185 GLN A O 1
ATOM 1465 N N . THR A 1 186 ? -9.368 -5.912 -27.953 1.00 50.59 186 THR A N 1
ATOM 1466 C CA . THR A 1 186 ? -9.975 -6.984 -28.731 1.00 50.59 186 THR A CA 1
ATOM 1467 C C . THR A 1 186 ? -11.296 -7.302 -28.043 1.00 50.59 186 THR A C 1
ATOM 1469 O O . THR A 1 186 ? -11.361 -7.312 -26.820 1.00 50.59 186 THR A O 1
ATOM 1472 N N . GLU A 1 187 ? -12.336 -7.516 -28.837 1.00 56.56 187 GLU A N 1
ATOM 1473 C CA . GLU A 1 187 ? -13.751 -7.759 -28.523 1.00 56.56 187 GLU A CA 1
ATOM 1474 C C . GLU A 1 187 ? -14.012 -9.015 -27.646 1.00 56.56 187 GLU A C 1
ATOM 1476 O O . GLU A 1 187 ? -14.876 -9.837 -27.936 1.00 56.56 187 GLU A O 1
ATOM 1481 N N . ARG A 1 188 ? -13.220 -9.224 -26.590 1.00 57.81 188 ARG A N 1
ATOM 1482 C CA . ARG A 1 188 ? -13.301 -10.345 -25.652 1.00 57.81 188 ARG A CA 1
ATOM 1483 C C . ARG A 1 188 ? -13.809 -9.852 -24.308 1.00 57.81 188 ARG A C 1
ATOM 1485 O O . ARG A 1 188 ? -13.432 -8.789 -23.820 1.00 57.81 188 ARG A O 1
ATOM 1492 N N . THR A 1 189 ? -14.697 -10.626 -23.696 1.00 71.69 189 THR A N 1
ATOM 1493 C CA . THR A 1 189 ? -15.200 -10.321 -22.357 1.00 71.69 189 THR A CA 1
ATOM 1494 C C . THR A 1 189 ? -14.062 -10.463 -21.351 1.00 71.69 189 THR A C 1
ATOM 1496 O O . THR A 1 189 ? -13.509 -11.551 -21.219 1.00 71.69 189 THR A O 1
ATOM 1499 N N . TRP A 1 190 ? -13.759 -9.402 -20.599 1.00 71.62 190 TRP A N 1
ATOM 1500 C CA . TRP A 1 190 ? -12.707 -9.350 -19.568 1.00 71.62 190 TRP A CA 1
ATOM 1501 C C . TRP A 1 190 ? -12.683 -10.567 -18.619 1.00 71.62 190 TRP A C 1
ATOM 1503 O O . TRP A 1 190 ? -11.632 -10.977 -18.136 1.00 71.62 190 TRP A O 1
ATOM 1513 N N . ILE A 1 191 ? -13.847 -11.177 -18.378 1.00 78.62 191 ILE A N 1
ATOM 1514 C CA . ILE A 1 191 ? -14.021 -12.367 -17.538 1.00 78.62 191 ILE A CA 1
ATOM 1515 C C . ILE A 1 191 ? -13.303 -13.587 -18.126 1.00 78.62 191 ILE A C 1
ATOM 1517 O O . ILE A 1 191 ? -12.768 -14.403 -17.379 1.00 78.62 191 ILE A O 1
ATOM 1521 N N . GLU A 1 192 ? -13.311 -13.748 -19.447 1.00 81.12 192 GLU A N 1
ATOM 1522 C CA . GLU A 1 192 ? -12.664 -14.879 -20.116 1.00 81.12 192 GLU A CA 1
ATOM 1523 C C . GLU A 1 192 ? -11.144 -14.760 -20.074 1.00 81.12 192 GLU A C 1
ATOM 1525 O O . GLU A 1 192 ? -10.469 -15.751 -19.791 1.00 81.12 192 GLU A O 1
ATOM 1530 N N . ASP A 1 193 ? -10.616 -13.550 -20.259 1.00 79.31 193 ASP A N 1
ATOM 1531 C CA . ASP A 1 193 ? -9.180 -13.291 -20.161 1.00 79.31 193 ASP A CA 1
ATOM 1532 C C . ASP A 1 193 ? -8.690 -13.477 -18.717 1.00 79.31 193 ASP A C 1
ATOM 1534 O O . ASP A 1 193 ? -7.746 -14.231 -18.485 1.00 79.31 193 ASP A O 1
ATOM 1538 N N . VAL A 1 194 ? -9.418 -12.953 -17.720 1.00 83.06 194 VAL A N 1
ATOM 1539 C CA . VAL A 1 194 ? -9.108 -13.182 -16.296 1.00 83.06 194 VAL A CA 1
ATOM 1540 C C . VAL A 1 194 ? -9.150 -14.670 -15.941 1.00 83.06 194 VAL A C 1
ATOM 1542 O O . VAL A 1 194 ? -8.247 -15.176 -15.274 1.00 83.06 194 VAL A O 1
ATOM 1545 N N . LYS A 1 195 ? -10.170 -15.413 -16.396 1.00 85.31 195 LYS A N 1
ATOM 1546 C CA . LYS A 1 195 ? -10.252 -16.863 -16.153 1.00 85.31 195 LYS A CA 1
ATOM 1547 C C . LYS A 1 195 ? -9.065 -17.600 -16.757 1.00 85.31 195 LYS A C 1
ATOM 1549 O O . LYS A 1 195 ? -8.521 -18.497 -16.115 1.00 85.31 195 LYS A O 1
ATOM 1554 N N . ARG A 1 196 ? -8.678 -17.242 -17.981 1.00 83.50 196 ARG A N 1
ATOM 1555 C CA . ARG A 1 196 ? -7.558 -17.859 -18.687 1.00 83.50 196 ARG A CA 1
ATOM 1556 C C . ARG A 1 196 ? -6.231 -17.573 -17.992 1.00 83.50 196 ARG A C 1
ATOM 1558 O O . ARG A 1 196 ? -5.440 -18.502 -17.839 1.00 83.50 196 ARG A O 1
ATOM 1565 N N . ASP A 1 197 ? -6.018 -16.346 -17.536 1.00 81.56 197 ASP A N 1
ATOM 1566 C CA . ASP A 1 197 ? -4.796 -15.940 -16.842 1.00 81.56 197 ASP A CA 1
ATOM 1567 C C . ASP A 1 197 ? -4.682 -16.588 -15.461 1.00 81.56 197 ASP A C 1
ATOM 1569 O O . ASP A 1 197 ? -3.623 -17.115 -15.117 1.00 81.56 197 ASP A O 1
ATOM 1573 N N . ILE A 1 198 ? -5.785 -16.665 -14.708 1.00 83.94 198 ILE A N 1
ATOM 1574 C CA . ILE A 1 198 ? -5.832 -17.400 -13.435 1.00 83.94 198 ILE A CA 1
ATOM 1575 C C . ILE A 1 198 ? -5.533 -18.880 -13.668 1.00 83.94 198 ILE A C 1
ATOM 1577 O O . ILE A 1 198 ? -4.712 -19.461 -12.954 1.00 83.94 198 ILE A O 1
ATOM 1581 N N . LEU A 1 199 ? -6.151 -19.496 -14.685 1.00 84.94 199 LEU A N 1
ATOM 1582 C CA . LEU A 1 199 ? -5.845 -20.882 -15.029 1.00 84.94 199 LEU A CA 1
ATOM 1583 C C . LEU A 1 199 ? -4.355 -21.029 -15.350 1.00 84.94 199 LEU A C 1
ATOM 1585 O O . LEU A 1 199 ? -3.686 -21.882 -14.774 1.00 84.94 199 LEU A O 1
ATOM 1589 N N . ALA A 1 200 ? -3.817 -20.189 -16.234 1.00 82.62 200 ALA A N 1
ATOM 1590 C CA . ALA A 1 200 ? -2.416 -20.230 -16.6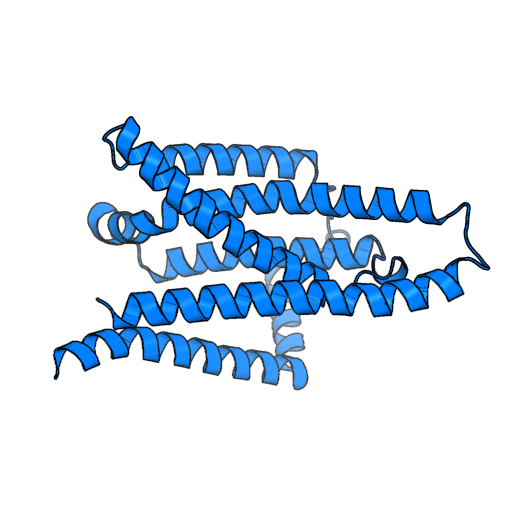37 1.00 82.62 200 ALA A CA 1
ATOM 1591 C C . ALA A 1 200 ? -1.454 -20.033 -15.453 1.00 82.62 200 ALA A C 1
ATOM 1593 O O . ALA A 1 200 ? -0.372 -20.625 -15.431 1.00 82.62 200 ALA A O 1
ATOM 1594 N N . MET A 1 201 ? -1.851 -19.242 -14.455 1.00 82.38 201 MET A N 1
ATOM 1595 C CA . MET A 1 201 ? -1.101 -19.048 -13.219 1.00 82.38 201 MET A CA 1
ATOM 1596 C C . MET A 1 201 ? -1.092 -20.313 -12.352 1.00 82.38 201 MET A C 1
ATOM 1598 O O . MET A 1 201 ? -0.026 -20.719 -11.887 1.00 82.38 201 MET A O 1
ATOM 1602 N N . ILE A 1 202 ? -2.242 -20.978 -12.198 1.00 84.44 202 ILE A N 1
ATOM 1603 C CA . ILE A 1 202 ? -2.377 -22.239 -11.447 1.00 84.44 202 ILE A CA 1
ATOM 1604 C C . ILE A 1 202 ? -1.588 -23.375 -12.115 1.00 84.44 202 ILE A C 1
ATOM 1606 O O . ILE A 1 202 ? -0.994 -24.206 -11.430 1.00 84.44 202 ILE A O 1
ATOM 1610 N N . TRP A 1 203 ? -1.504 -23.387 -13.446 1.00 87.94 203 TRP A N 1
ATOM 1611 C CA . TRP A 1 203 ? -0.728 -24.385 -14.191 1.00 87.94 203 TRP A CA 1
ATOM 1612 C C . TRP A 1 203 ? 0.794 -24.230 -14.049 1.00 87.94 203 TRP A C 1
ATOM 1614 O O . TRP A 1 203 ? 1.535 -25.155 -14.389 1.00 87.94 203 TRP A O 1
ATOM 1624 N N . LYS A 1 204 ? 1.297 -23.098 -13.536 1.00 90.50 204 LYS A N 1
ATOM 1625 C CA . LYS A 1 204 ? 2.730 -22.904 -13.275 1.00 90.50 204 LYS A CA 1
ATOM 1626 C C . LYS A 1 204 ? 3.081 -23.405 -11.865 1.00 90.50 204 LYS A C 1
ATOM 1628 O O . LYS A 1 204 ? 2.799 -22.708 -10.890 1.00 90.50 204 LYS A O 1
ATOM 1633 N N . PRO A 1 205 ? 3.801 -24.539 -11.722 1.00 84.12 205 PRO A N 1
ATOM 1634 C CA . PRO A 1 205 ? 3.987 -25.204 -10.427 1.00 84.12 205 PRO A CA 1
ATOM 1635 C C . PRO A 1 205 ? 4.742 -24.345 -9.407 1.00 84.12 205 PRO A C 1
ATOM 1637 O O . PRO A 1 205 ? 4.469 -24.423 -8.216 1.00 84.12 205 PRO A O 1
ATOM 1640 N N . ARG A 1 206 ? 5.664 -23.485 -9.864 1.00 86.31 206 ARG A N 1
ATOM 1641 C CA . ARG A 1 206 ? 6.413 -22.570 -8.987 1.00 86.31 206 ARG A CA 1
ATOM 1642 C C . ARG A 1 206 ? 5.530 -21.473 -8.395 1.00 86.31 206 ARG A C 1
ATOM 1644 O O . ARG A 1 206 ? 5.654 -21.184 -7.214 1.00 86.31 206 ARG A O 1
ATOM 1651 N N . ILE A 1 207 ? 4.653 -20.880 -9.206 1.00 85.81 207 ILE A N 1
ATOM 1652 C CA . ILE A 1 207 ? 3.760 -19.800 -8.762 1.00 85.81 207 ILE A CA 1
ATOM 1653 C C . ILE A 1 207 ? 2.677 -20.379 -7.856 1.00 85.81 207 ILE A C 1
ATOM 1655 O O . ILE A 1 207 ? 2.413 -19.838 -6.787 1.00 85.81 207 ILE A O 1
ATOM 1659 N N . PHE A 1 208 ? 2.122 -21.529 -8.241 1.00 86.50 208 PHE A N 1
ATOM 1660 C CA . PHE A 1 208 ? 1.151 -22.246 -7.428 1.00 86.50 208 PHE A CA 1
ATOM 1661 C C . PHE A 1 208 ? 1.723 -22.642 -6.058 1.00 86.50 208 PHE A C 1
ATOM 1663 O O . PHE A 1 208 ? 1.107 -22.353 -5.035 1.00 86.50 208 PHE A O 1
ATOM 1670 N N . ALA A 1 209 ? 2.928 -23.224 -6.012 1.00 86.31 209 ALA A N 1
ATOM 1671 C CA . ALA A 1 209 ? 3.581 -23.578 -4.751 1.00 86.31 209 ALA A CA 1
ATOM 1672 C C . ALA A 1 209 ? 3.849 -22.353 -3.861 1.00 86.31 209 ALA A C 1
ATOM 1674 O O . ALA A 1 209 ? 3.650 -22.430 -2.651 1.00 86.31 209 ALA A O 1
ATOM 1675 N N . LEU A 1 210 ? 4.252 -21.221 -4.452 1.00 86.31 210 LEU A N 1
ATOM 1676 C CA . LEU A 1 210 ? 4.476 -19.975 -3.716 1.00 86.31 210 LEU A CA 1
ATOM 1677 C C . LEU A 1 210 ? 3.171 -19.434 -3.108 1.00 86.31 210 LEU A C 1
ATOM 1679 O O . LEU A 1 210 ? 3.152 -19.063 -1.938 1.00 86.31 210 LEU A O 1
ATOM 1683 N N . GLY A 1 211 ? 2.078 -19.441 -3.879 1.00 85.00 211 GLY A N 1
ATOM 1684 C CA . GLY A 1 211 ? 0.761 -18.994 -3.417 1.00 85.00 211 GLY A CA 1
ATOM 1685 C C . GLY A 1 211 ? 0.192 -19.877 -2.307 1.00 85.00 211 GLY A C 1
ATOM 1686 O O . GLY A 1 211 ? -0.302 -19.370 -1.304 1.00 85.00 211 GLY A O 1
ATOM 1687 N N . VAL A 1 212 ? 0.327 -21.201 -2.431 1.00 88.81 212 VAL A N 1
ATOM 1688 C CA . VAL A 1 212 ? -0.088 -22.146 -1.381 1.00 88.81 212 VAL A CA 1
ATOM 1689 C C . VAL A 1 212 ? 0.744 -21.958 -0.109 1.00 88.81 212 VAL A C 1
ATOM 1691 O O . VAL A 1 212 ? 0.186 -21.924 0.986 1.00 88.81 212 VAL A O 1
ATOM 1694 N N . ALA A 1 213 ? 2.063 -21.793 -0.235 1.00 89.38 213 ALA A N 1
ATOM 1695 C CA . ALA A 1 213 ? 2.936 -21.548 0.911 1.00 89.38 213 ALA A CA 1
ATOM 1696 C C . ALA A 1 213 ? 2.597 -20.228 1.627 1.00 89.38 213 ALA A C 1
ATOM 1698 O O . ALA A 1 213 ? 2.512 -20.212 2.853 1.00 89.38 213 ALA A O 1
ATOM 1699 N N . SER A 1 214 ? 2.353 -19.149 0.874 1.00 86.75 214 SER A N 1
ATOM 1700 C CA . SER A 1 214 ? 1.909 -17.856 1.414 1.00 86.75 214 SER A CA 1
ATOM 1701 C C . SER A 1 214 ? 0.555 -17.977 2.122 1.00 86.75 214 SER A C 1
ATOM 1703 O O . SER A 1 214 ? 0.437 -17.531 3.258 1.00 86.75 214 SER A O 1
ATOM 1705 N N . CYS A 1 215 ? -0.416 -18.688 1.536 1.00 85.50 215 CYS A N 1
ATOM 1706 C CA . CYS A 1 215 ? -1.723 -18.924 2.153 1.00 85.50 215 CYS A CA 1
ATOM 1707 C C . CYS A 1 215 ? -1.616 -19.663 3.497 1.00 85.50 215 CYS A C 1
ATOM 1709 O O . CYS A 1 215 ? -2.244 -19.260 4.477 1.00 85.50 215 CYS A O 1
ATOM 1711 N N . PHE A 1 216 ? -0.793 -20.715 3.582 1.00 90.12 216 PHE A N 1
ATOM 1712 C CA . PHE A 1 216 ? -0.574 -21.417 4.849 1.00 90.12 216 PHE A CA 1
ATOM 1713 C C . PHE A 1 216 ? 0.155 -20.555 5.879 1.00 90.12 216 PHE A C 1
ATOM 1715 O O . PHE A 1 216 ? -0.190 -20.597 7.062 1.00 90.12 216 PHE A O 1
ATOM 1722 N N . LEU A 1 217 ? 1.150 -19.778 5.450 1.00 89.62 217 LEU A N 1
ATOM 1723 C CA . LEU A 1 217 ? 1.911 -18.906 6.338 1.00 89.62 217 LEU A CA 1
ATOM 1724 C C . LEU A 1 217 ? 1.018 -17.805 6.921 1.00 89.62 217 LEU A C 1
ATOM 1726 O O . LEU A 1 217 ? 0.950 -17.662 8.140 1.00 89.62 217 LEU A O 1
ATOM 1730 N N . GLU A 1 218 ? 0.274 -17.093 6.076 1.00 80.81 218 GLU A N 1
ATOM 1731 C CA . GLU A 1 218 ? -0.678 -16.066 6.508 1.00 80.81 218 GLU A CA 1
ATOM 1732 C C . GLU A 1 218 ? -1.801 -16.663 7.358 1.00 80.81 218 GLU A C 1
ATOM 1734 O O . GLU A 1 218 ? -2.096 -16.153 8.439 1.00 80.81 218 GLU A O 1
ATOM 1739 N N . GLY A 1 219 ? -2.372 -17.797 6.938 1.00 83.62 219 GLY A N 1
ATOM 1740 C CA . GLY A 1 219 ? -3.396 -18.507 7.703 1.00 83.62 219 GLY A CA 1
ATOM 1741 C C . GLY A 1 219 ? -2.922 -18.884 9.109 1.00 83.62 219 GLY A C 1
ATOM 1742 O O . GLY A 1 219 ? -3.655 -18.705 10.080 1.00 83.62 219 GLY A O 1
ATOM 1743 N N . THR A 1 220 ? -1.672 -19.331 9.245 1.00 87.12 220 THR A N 1
ATOM 1744 C CA . THR A 1 220 ? -1.081 -19.667 10.551 1.00 87.12 220 THR A CA 1
ATOM 1745 C C . THR A 1 220 ? -0.914 -18.427 11.431 1.00 87.12 220 THR A C 1
ATOM 1747 O O . THR A 1 220 ? -1.214 -18.485 12.624 1.00 87.12 220 THR A O 1
ATOM 1750 N N . VAL A 1 221 ? -0.493 -17.293 10.860 1.00 84.00 221 VAL A N 1
ATOM 1751 C CA . VAL A 1 221 ? -0.384 -16.015 11.586 1.00 84.00 221 VAL A CA 1
ATOM 1752 C C . VAL A 1 221 ? -1.750 -15.559 12.108 1.00 84.00 221 VAL A C 1
ATOM 1754 O O . VAL A 1 221 ? -1.853 -15.170 13.272 1.00 84.00 221 VAL A O 1
ATOM 1757 N N . TYR A 1 222 ? -2.813 -15.663 11.303 1.00 77.75 222 TYR A N 1
ATOM 1758 C CA . TYR A 1 222 ? -4.167 -15.319 11.750 1.00 77.75 222 TYR A CA 1
ATOM 1759 C C . TYR A 1 222 ? -4.671 -16.245 12.855 1.00 77.75 222 TYR A C 1
ATOM 1761 O O . TYR A 1 222 ? -5.199 -15.760 13.857 1.00 77.75 222 TYR A O 1
ATOM 1769 N N . LEU A 1 223 ? -4.475 -17.560 12.719 1.00 81.25 223 LEU A N 1
ATOM 1770 C CA . LEU A 1 223 ? -4.838 -18.509 13.774 1.00 81.25 223 LEU A CA 1
ATOM 1771 C C . LEU A 1 223 ? -4.110 -18.183 15.082 1.00 81.25 223 LEU A C 1
ATOM 1773 O O . LEU A 1 223 ? -4.738 -18.152 16.138 1.00 81.25 223 LEU A O 1
ATOM 1777 N N . PHE A 1 224 ? -2.811 -17.880 15.014 1.00 82.94 224 PHE A N 1
ATOM 1778 C CA . PHE A 1 224 ? -2.044 -17.458 16.182 1.00 82.94 224 PHE A CA 1
ATOM 1779 C C . PHE A 1 224 ? -2.631 -16.194 16.820 1.00 82.94 224 PHE A C 1
ATOM 1781 O O . PHE A 1 224 ? -2.882 -16.192 18.022 1.00 82.94 224 PHE A O 1
ATOM 1788 N N . LEU A 1 225 ? -2.908 -15.146 16.038 1.00 77.12 225 LEU A N 1
ATOM 1789 C CA . LEU A 1 225 ? -3.469 -13.891 16.553 1.00 77.12 225 LEU A CA 1
ATOM 1790 C C . LEU A 1 225 ? -4.828 -14.087 17.240 1.00 77.12 225 LEU A C 1
ATOM 1792 O O . LEU A 1 225 ? -5.047 -13.538 18.321 1.00 77.12 225 LEU A O 1
ATOM 1796 N N . PHE A 1 226 ? -5.720 -14.889 16.653 1.00 75.31 226 PHE A N 1
ATOM 1797 C CA . PHE A 1 226 ? -7.026 -15.177 17.248 1.00 75.31 226 PHE A CA 1
ATOM 1798 C C . PHE A 1 226 ? -6.897 -15.980 18.547 1.00 75.31 226 PHE A C 1
ATOM 1800 O O . PHE A 1 226 ? -7.438 -15.577 19.580 1.00 75.31 226 PHE A O 1
ATOM 1807 N N . TYR A 1 227 ? -6.157 -17.090 18.522 1.00 78.31 227 TYR A N 1
ATOM 1808 C CA . TYR A 1 227 ? -6.078 -17.998 19.667 1.00 78.31 227 TYR A CA 1
ATOM 1809 C C . TYR A 1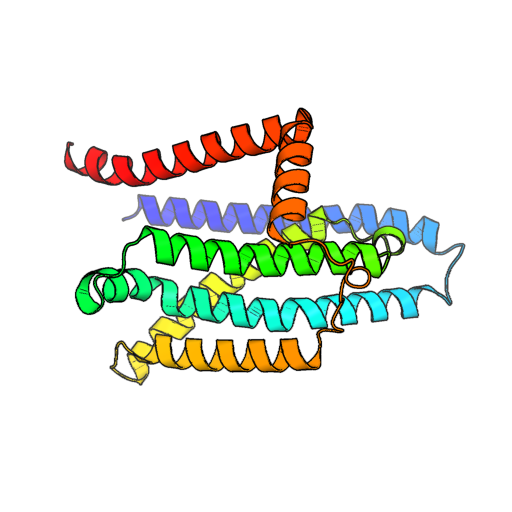 227 ? -5.177 -17.499 20.794 1.00 78.31 227 TYR A C 1
ATOM 1811 O O . TYR A 1 227 ? -5.405 -17.866 21.944 1.00 78.31 227 TYR A O 1
ATOM 1819 N N . TRP A 1 228 ? -4.193 -16.645 20.513 1.00 80.06 228 TRP A N 1
ATOM 1820 C CA . TRP A 1 228 ? -3.289 -16.109 21.533 1.00 80.06 228 TRP A CA 1
ATOM 1821 C C . TRP A 1 228 ? -4.044 -15.370 22.646 1.00 80.06 228 TRP A C 1
ATOM 1823 O O . TRP A 1 228 ? -3.783 -15.583 23.830 1.00 80.06 228 TRP A O 1
ATOM 1833 N N . SER A 1 229 ? -5.026 -14.542 22.275 1.00 72.31 229 SER A N 1
ATOM 1834 C CA . SER A 1 229 ? -5.813 -13.769 23.244 1.00 72.31 229 SER A CA 1
ATOM 1835 C C . SER A 1 229 ? -6.699 -14.639 24.149 1.00 72.31 229 SER A C 1
ATOM 1837 O O . SER A 1 229 ? -6.873 -14.315 25.323 1.00 72.31 229 SER A O 1
ATOM 1839 N N . GLU A 1 230 ? -7.217 -15.756 23.633 1.00 75.12 230 GLU A N 1
ATOM 1840 C CA . GLU A 1 230 ? -8.029 -16.713 24.394 1.00 75.12 230 GLU A CA 1
ATOM 1841 C C . GLU A 1 230 ? -7.157 -17.646 25.247 1.00 75.12 230 GLU A C 1
ATOM 1843 O O . GLU A 1 230 ? -7.486 -17.919 26.401 1.00 75.12 230 GLU A O 1
ATOM 1848 N N . ALA A 1 231 ? -5.989 -18.055 24.740 1.00 71.88 231 ALA A N 1
ATOM 1849 C CA . ALA A 1 231 ? -5.019 -18.852 25.488 1.00 71.88 231 ALA A CA 1
ATOM 1850 C C . ALA A 1 231 ? -4.538 -18.122 26.754 1.00 71.88 231 ALA A C 1
ATOM 1852 O O . ALA A 1 231 ? -4.488 -18.727 27.826 1.00 71.88 231 ALA A O 1
ATOM 1853 N N . LEU A 1 232 ? -4.277 -16.811 26.652 1.00 72.31 232 LEU A N 1
ATOM 1854 C CA . LEU A 1 232 ? -3.863 -15.963 27.775 1.00 72.31 232 LEU A CA 1
ATOM 1855 C C . LEU A 1 232 ? -4.944 -15.751 28.844 1.00 72.31 232 LEU A C 1
ATOM 1857 O O . LEU A 1 232 ? -4.599 -15.462 29.983 1.00 72.31 232 LEU A O 1
ATOM 1861 N N . LYS A 1 233 ? -6.234 -15.870 28.504 1.00 68.12 233 LYS A N 1
ATOM 1862 C CA . LYS A 1 233 ? -7.336 -15.771 29.482 1.00 68.12 233 LYS A CA 1
ATOM 1863 C C . LYS A 1 233 ? -7.598 -17.085 30.220 1.00 68.12 233 LYS A C 1
ATOM 1865 O O . LYS A 1 233 ? -8.256 -17.069 31.254 1.00 68.12 233 LYS A O 1
ATOM 1870 N N . SER A 1 234 ? -7.147 -18.213 29.665 1.00 59.25 234 SER A N 1
ATOM 1871 C CA . SER A 1 234 ? -7.373 -19.552 30.230 1.00 59.25 234 SER A CA 1
ATOM 1872 C C . SER A 1 234 ? -6.315 -19.996 31.252 1.00 59.25 234 SER A C 1
ATOM 1874 O O . SER A 1 234 ? -6.408 -21.109 31.767 1.00 59.25 234 SER A O 1
ATOM 1876 N N . THR A 1 235 ? -5.322 -19.144 31.537 1.00 47.34 235 THR A N 1
ATOM 1877 C CA . THR A 1 235 ? -4.279 -19.350 32.561 1.00 47.34 235 THR A CA 1
ATOM 1878 C C . THR A 1 235 ? -4.479 -18.371 33.708 1.00 47.34 235 THR A C 1
ATOM 1880 O O . THR A 1 235 ? -4.330 -18.798 34.873 1.00 47.34 235 THR A O 1
#

Foldseek 3Di:
DVVVVVVVVVVVVVVVVVVVVCVVVVVVVVVVVCVVPVVPDPPPLVVLVVVVVVVLCLLVLLLLLLLLLCLLCVVVVVVCCVPPPVPPPVVVVVVVVVSVVVSVVVCVVVCVVVVCVVSVDDPVVSVVVSVVSSVVSNVVSNVVSVVQCVVVVDNCRSNVSSVVSNVVSVVSCVVSPPDDPDPDDDPDDPVVVVVVVVVVQCVPVVSVVVVVVVCVVVVVVVVCVVVVVVVVVVD

Secondary structure (DSSP, 8-state):
-HHHHHHHHHHHHHHHHHHHHHHHHHHHHHHHHHHHHTTT-SSSHHHHHHHHHHHHHHHHHHHHHHHHHHHHHHHHHHHHIIIII---HHHHHHHHHHHHHHHHHHHHHHHHHTTGGGGT--HHHHHHHHHHHHHHHHHHHHHHHHHHHHHH--TTHHHHHHHHHHHHHHHHHHHH------S---S--HHHHHHHHHHHHHT-HHHHHHHHHHHHHHHHHHHHHHHHHHHHH--

Sequence (235 aa):
MEFYQVNLTVLVTANAYLLYWQHTKGGRDTESQLVDSENHGVEDKGEHHATRRRFQMNFFFPYILAVAADWLQSPHIYAVYKFEKGIPENTVAAITTLLFNVFETWMISEYHERCLPLVGLTLSSVFGNMTTISYMVAILSTLVGDLLIQQSGTQTAPFLAASVCCVGAAYLIARISNENFGAQQTERTWIEDVKRDILAMIWKPRIFALGVASCFLEGTVYLFLFYWSEALKST

Organism: NCBI:txid155417

Nearest PDB structures (foldseek):
  8p4y-assembly1_A  TM=2.556E-01  e=7.219E+00  synthetic construct

Solvent-accessible surface area (backbone atoms only — not comparable to full-atom values): 13048 Å² total; per-residue (Å²): 112,69,70,59,52,52,52,50,52,50,49,52,51,51,51,52,48,50,52,52,49,49,57,65,50,53,50,57,59,48,54,59,50,48,66,69,45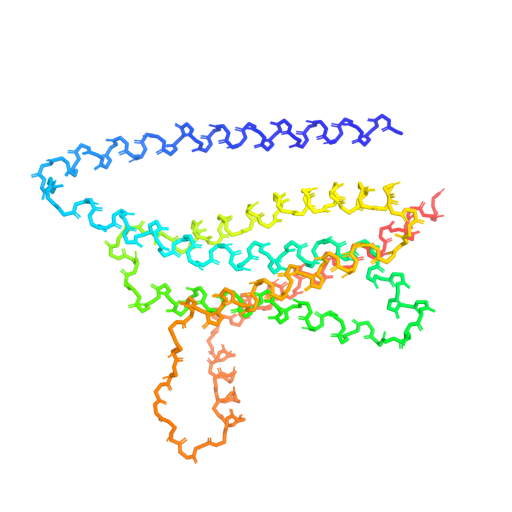,68,80,76,50,88,81,61,53,64,59,54,54,52,54,51,51,51,51,49,50,66,53,47,53,33,47,50,28,43,53,30,21,51,37,26,29,51,86,52,45,61,57,45,35,61,74,72,64,68,56,64,66,69,57,57,52,51,52,56,54,48,57,56,51,52,55,54,49,52,50,53,52,53,43,60,74,67,48,38,64,82,76,71,56,54,69,67,59,54,53,48,50,51,53,52,49,51,55,53,38,38,56,52,23,43,55,51,28,55,51,40,31,70,74,65,76,36,93,58,44,28,52,52,52,20,51,53,28,41,52,51,18,53,53,44,43,73,72,66,59,75,83,79,74,70,81,77,88,65,100,63,62,69,66,59,56,51,52,49,52,53,50,56,45,58,72,34,66,69,57,36,52,51,52,54,50,48,50,53,52,53,51,50,52,50,52,47,62,61,48,50,63,55,56,68,71,77,111